Protein AF-A0A7S0FN12-F1 (afdb_monomer_lite)

Foldseek 3Di:
DDDDDDDDDDDDDDDDDDDDDDDDDDDDDDDDDDDDDDDDDDDDDPDDDDDDDDDDDDDDDDDDDDPDPDPPPPPPPVAPDQLACPDPVLVVLLVVLLVVVVVVVCCCVPVVVCVVPPCCVPQPPPDPDDDDPDPVVVVVVVVVVVVVVCLLPVLLCLLQVLPVVQVVCCVVPLAHNQQVCVVCVVVNSNSVSVNVVVLVSPQDPPPPPCHVVSVVSNVVSVCSNNVLVVVVVVVVVVVVVVVVVLVVVPPPPPFQKKKKWKKWFQSAAGPVLQ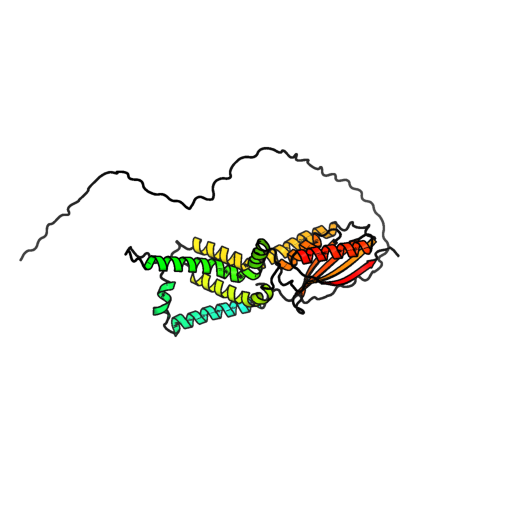VVLQCLQVVAPQWSHKGKGADDPPGGIMMMTMGGHNDPVVVVVSVVSSQVSSVSSNTNMDTDDMGMDRPPDD

Sequence (346 aa):
VGSTSGALPHSCGIRGLATTSAVGLLDNGCFLRCCRRRQSVGGVALLSSRANRGGSSTTSTTAGRSSSSAPSSADGVVSRSYHLIWSPSFGRNLLLSTTILFFMRYILTDWLGLGGALLPSLATMGGCHNGHNDPGAAAAVRFSSLSRSIRLVLLPLLSSSCCALQLLINAIAGVGCAGFNTILGPVRPIFLSVLMYATAMSFPGPKMNGLGKWCSNTAITFFLALMPELLHIWNNNSWRRLASQVTTATTANDAKVGATVELDIPSMGCAACINKIDSTITGSNGVLSGRSWLNDDPKGGRARFDIAANSIDDVNEIIKSVVEKVDGSGFPCRVETVDVVDKRPV

Structure (mmCIF, N/CA/C/O backbone):
data_AF-A0A7S0FN12-F1
#
_entry.id   AF-A0A7S0FN12-F1
#
loop_
_atom_site.group_PDB
_atom_site.id
_atom_site.type_symbol
_atom_site.label_atom_id
_atom_site.label_alt_id
_atom_site.label_comp_id
_atom_site.label_asym_id
_atom_site.label_entity_id
_atom_site.label_seq_id
_atom_site.pdbx_PDB_ins_code
_atom_site.Cartn_x
_atom_site.Cartn_y
_atom_site.Cartn_z
_atom_site.occupancy
_atom_site.B_iso_or_equiv
_atom_site.auth_seq_id
_atom_site.auth_comp_id
_atom_site.auth_asym_id
_atom_site.auth_atom_id
_atom_site.pdbx_PDB_model_num
ATOM 1 N N . VAL A 1 1 ? 51.407 17.894 -75.982 1.00 39.38 1 VAL A N 1
ATOM 2 C CA . VAL A 1 1 ? 52.153 19.003 -75.344 1.00 39.38 1 VAL A CA 1
ATOM 3 C C . VAL A 1 1 ? 51.167 20.129 -75.088 1.00 39.38 1 VAL A C 1
ATOM 5 O O . VAL A 1 1 ? 50.514 20.526 -76.038 1.00 39.38 1 VAL A O 1
ATOM 8 N N . GLY A 1 2 ? 51.045 20.594 -73.841 1.00 40.44 2 GLY A N 1
ATOM 9 C CA . GLY A 1 2 ? 50.404 21.876 -73.514 1.00 40.44 2 GLY A CA 1
ATOM 10 C C . GLY A 1 2 ? 48.943 21.819 -73.062 1.00 40.44 2 GLY A C 1
ATOM 11 O O . GLY A 1 2 ? 48.033 21.811 -73.876 1.00 40.44 2 GLY A O 1
ATOM 12 N N . SER A 1 3 ? 48.765 21.818 -71.743 1.00 45.81 3 SER A N 1
ATOM 13 C CA . SER A 1 3 ? 47.535 22.071 -70.985 1.00 45.81 3 SER A CA 1
ATOM 14 C C . SER A 1 3 ? 47.292 23.583 -70.843 1.00 45.81 3 SER A C 1
ATOM 16 O O . SER A 1 3 ? 48.294 24.284 -70.738 1.00 45.81 3 SER A O 1
ATOM 18 N N . THR A 1 4 ? 46.030 24.048 -70.773 1.00 45.44 4 THR A N 1
ATOM 19 C CA . THR A 1 4 ? 45.499 24.941 -69.703 1.00 45.44 4 THR A CA 1
ATOM 20 C C . THR A 1 4 ? 44.025 25.359 -69.900 1.00 45.44 4 THR A C 1
ATOM 22 O O . THR A 1 4 ? 43.656 26.048 -70.842 1.00 45.44 4 THR A O 1
ATOM 25 N N . SER A 1 5 ? 43.205 24.921 -68.940 1.00 46.28 5 SER A N 1
ATOM 26 C CA . SER A 1 5 ? 42.210 25.627 -68.107 1.00 46.28 5 SER A CA 1
ATOM 27 C C . SER A 1 5 ? 41.513 26.926 -68.556 1.00 46.28 5 SER A C 1
ATOM 29 O O . SER A 1 5 ? 42.158 27.940 -68.803 1.00 46.28 5 SER A O 1
ATOM 31 N N . GLY A 1 6 ? 40.183 26.954 -68.368 1.00 39.09 6 GLY A N 1
ATOM 32 C CA . GLY A 1 6 ? 39.429 28.180 -68.070 1.00 39.09 6 GLY A CA 1
ATOM 33 C C . GLY A 1 6 ? 37.903 28.032 -68.154 1.00 39.09 6 GLY A C 1
ATOM 34 O O . GLY A 1 6 ? 37.339 28.212 -69.225 1.00 39.09 6 GLY A O 1
ATOM 35 N N . ALA A 1 7 ? 37.219 27.763 -67.034 1.00 46.31 7 ALA A N 1
ATOM 36 C CA . ALA A 1 7 ? 35.766 27.950 -66.925 1.00 46.31 7 ALA A CA 1
ATOM 37 C C . ALA A 1 7 ? 35.382 28.452 -65.520 1.00 46.31 7 ALA A C 1
ATOM 39 O O . ALA A 1 7 ? 35.652 27.799 -64.512 1.00 46.31 7 ALA A O 1
ATOM 40 N N . LEU A 1 8 ? 34.788 29.647 -65.491 1.00 44.06 8 LEU A N 1
ATOM 41 C CA . LEU A 1 8 ? 34.241 30.364 -64.334 1.00 44.06 8 LEU A CA 1
ATOM 42 C C . LEU A 1 8 ? 32.770 29.963 -64.070 1.00 44.06 8 LEU A C 1
ATOM 44 O O . LEU A 1 8 ? 32.110 29.449 -64.975 1.00 44.06 8 LEU A O 1
ATOM 48 N N . PRO A 1 9 ? 32.231 30.210 -62.859 1.00 56.12 9 PRO A N 1
ATOM 49 C CA . PRO A 1 9 ? 30.914 29.727 -62.454 1.00 56.12 9 PRO A CA 1
ATOM 50 C C . PRO A 1 9 ? 29.774 30.697 -62.808 1.00 56.12 9 PRO A C 1
ATOM 52 O O . PRO A 1 9 ? 29.854 31.901 -62.566 1.00 56.12 9 PRO A O 1
ATOM 55 N N . HIS A 1 10 ? 28.662 30.143 -63.296 1.00 47.81 10 HIS A N 1
ATOM 56 C CA . HIS A 1 10 ? 27.390 30.851 -63.428 1.00 47.81 10 HIS A CA 1
ATOM 57 C C . HIS A 1 10 ? 26.675 30.942 -62.076 1.00 47.81 10 HIS A C 1
ATOM 59 O O . HIS A 1 10 ? 26.280 29.941 -61.480 1.00 47.81 10 HIS A O 1
ATOM 65 N N . SER A 1 11 ? 26.471 32.174 -61.620 1.00 39.00 11 SER A N 1
ATOM 66 C CA . SER A 1 11 ? 25.507 32.525 -60.582 1.00 39.00 11 SER A CA 1
ATOM 67 C C . SER A 1 11 ? 24.097 32.509 -61.179 1.00 39.00 11 SER A C 1
ATOM 69 O O . SER A 1 11 ? 23.846 33.187 -62.173 1.00 39.00 11 SER A O 1
ATOM 71 N N . CYS A 1 12 ? 23.165 31.774 -60.571 1.00 37.75 12 CYS A N 1
ATOM 72 C CA . CYS A 1 12 ? 21.740 31.892 -60.867 1.00 37.75 12 CYS A CA 1
ATOM 73 C C . CYS A 1 12 ? 21.015 32.298 -59.584 1.00 37.75 12 CYS A C 1
ATOM 75 O O . CYS A 1 12 ? 20.896 31.516 -58.643 1.00 37.75 12 CYS A O 1
ATOM 77 N N . GLY A 1 13 ? 20.583 33.555 -59.538 1.00 41.22 13 GLY A N 1
ATOM 78 C CA . GLY A 1 13 ? 19.578 34.024 -58.599 1.00 41.22 13 GLY A CA 1
ATOM 79 C C . GLY A 1 13 ? 18.237 34.108 -59.315 1.00 41.22 13 GLY A C 1
ATOM 80 O O . GLY A 1 13 ? 18.173 34.654 -60.413 1.00 41.22 13 GLY A O 1
ATOM 81 N N . ILE A 1 14 ? 17.168 33.631 -58.678 1.00 40.84 14 ILE A N 1
ATOM 82 C CA . ILE A 1 14 ? 15.796 34.021 -59.013 1.00 40.84 14 ILE A CA 1
ATOM 83 C C . ILE A 1 14 ? 15.059 34.370 -57.717 1.00 40.84 14 ILE A C 1
ATOM 85 O O . ILE A 1 14 ? 14.978 33.589 -56.772 1.00 40.84 14 ILE A O 1
ATOM 89 N N . ARG A 1 15 ? 14.564 35.610 -57.711 1.00 39.78 15 ARG A N 1
ATOM 90 C CA . ARG A 1 15 ? 13.576 36.193 -56.800 1.00 39.78 15 ARG A CA 1
ATOM 91 C C . ARG A 1 15 ? 12.191 35.599 -57.079 1.00 39.78 15 ARG A C 1
ATOM 93 O O . ARG A 1 15 ? 11.893 35.323 -58.233 1.00 39.78 15 ARG A O 1
ATOM 100 N N . GLY A 1 16 ? 11.290 35.655 -56.096 1.00 33.75 16 GLY A N 1
ATOM 101 C CA . GLY A 1 16 ? 9.914 36.063 -56.410 1.00 33.75 16 GLY A CA 1
ATOM 102 C C . GLY A 1 16 ? 8.777 35.383 -55.657 1.00 33.75 16 GLY A C 1
ATOM 103 O O . GLY A 1 16 ? 8.342 34.312 -56.041 1.00 33.75 16 GLY A O 1
ATOM 104 N N . LEU A 1 17 ? 8.262 36.132 -54.680 1.00 34.19 17 LEU A N 1
ATOM 105 C CA . LEU A 1 17 ? 6.851 36.404 -54.379 1.00 34.19 17 LEU A CA 1
ATOM 106 C C . LEU A 1 17 ? 5.845 35.285 -54.046 1.00 34.19 17 LEU A C 1
ATOM 108 O O . LEU A 1 17 ? 5.642 34.300 -54.742 1.00 34.19 17 LEU A O 1
ATOM 112 N N . ALA A 1 18 ? 5.114 35.604 -52.980 1.00 40.75 18 ALA A N 1
ATOM 113 C CA . ALA A 1 18 ? 3.939 34.951 -52.441 1.00 40.75 18 ALA A CA 1
ATOM 114 C C . ALA A 1 18 ? 2.758 34.851 -53.419 1.00 40.75 18 ALA A C 1
ATOM 116 O O . ALA A 1 18 ? 2.501 35.768 -54.193 1.00 40.75 18 ALA A O 1
ATOM 117 N N . THR A 1 19 ? 1.945 33.810 -53.243 1.00 33.94 19 THR A N 1
ATOM 118 C CA . THR A 1 19 ? 0.479 33.914 -53.270 1.00 33.94 19 THR A CA 1
ATOM 119 C C . THR A 1 19 ? -0.145 32.808 -52.420 1.00 33.94 19 THR A C 1
ATOM 121 O O . THR A 1 19 ? 0.342 31.688 -52.313 1.00 33.94 19 THR A O 1
ATOM 124 N N . THR A 1 20 ? -1.210 33.214 -51.749 1.00 38.62 20 THR A N 1
ATOM 125 C CA . THR A 1 20 ? -2.091 32.520 -50.814 1.00 38.62 20 THR A CA 1
ATOM 126 C C . THR A 1 20 ? -2.819 31.315 -51.406 1.00 38.62 20 THR A C 1
ATOM 128 O O . THR A 1 20 ? -3.371 31.418 -52.498 1.00 38.62 20 THR A O 1
ATOM 131 N N . SER A 1 21 ? -2.985 30.251 -50.616 1.00 32.00 21 SER A N 1
ATOM 132 C CA . SER A 1 21 ? -4.262 29.529 -50.500 1.00 32.00 21 SER A CA 1
ATOM 133 C C . SER A 1 21 ? -4.306 28.709 -49.214 1.00 32.00 21 SER A C 1
ATOM 135 O O . SER A 1 21 ? -3.390 27.962 -48.883 1.00 32.00 21 SER A O 1
ATOM 137 N N . ALA A 1 22 ? -5.383 28.930 -48.472 1.00 36.72 22 ALA A N 1
ATOM 138 C CA . ALA A 1 22 ? -5.734 28.302 -47.217 1.00 36.72 22 ALA A CA 1
ATOM 139 C C . ALA A 1 22 ? -6.431 26.961 -47.458 1.00 36.72 22 ALA A C 1
ATOM 141 O O . ALA A 1 22 ? -7.359 26.942 -48.254 1.00 36.72 22 ALA A O 1
ATOM 142 N N . VAL A 1 23 ? -6.068 25.908 -46.713 1.00 34.56 23 VAL A N 1
ATOM 143 C CA . VAL A 1 23 ? -6.971 24.814 -46.300 1.00 34.56 23 VAL A CA 1
ATOM 144 C C . VAL A 1 23 ? -6.415 24.161 -45.020 1.00 34.56 23 VAL A C 1
ATOM 146 O O . VAL A 1 23 ? -5.312 23.626 -45.027 1.00 34.56 23 VAL A O 1
ATOM 149 N N . GLY A 1 24 ? -7.213 24.157 -43.945 1.00 29.20 24 GLY A N 1
ATOM 150 C CA . GLY A 1 24 ? -7.318 22.998 -43.045 1.00 29.20 24 GLY A CA 1
ATOM 151 C C . GLY A 1 24 ? -6.395 22.902 -41.827 1.00 29.20 24 GLY A C 1
ATOM 152 O O . GLY A 1 24 ? -5.634 21.948 -41.707 1.00 29.20 24 GLY A O 1
ATOM 153 N N . LEU A 1 25 ? -6.552 23.820 -40.872 1.00 30.27 25 LEU A N 1
ATOM 154 C CA . LEU A 1 25 ? -6.258 23.588 -39.453 1.00 30.27 25 LEU A CA 1
ATOM 155 C C . LEU A 1 25 ? -7.406 22.765 -38.832 1.00 30.27 25 LEU A C 1
ATOM 157 O O . LEU A 1 25 ? -8.535 23.243 -38.797 1.00 30.27 25 LEU A O 1
ATOM 161 N N . LEU A 1 26 ? -7.108 21.566 -38.322 1.00 35.34 26 LEU A N 1
ATOM 162 C CA . LEU A 1 26 ? -7.814 20.930 -37.199 1.00 35.34 26 LEU A CA 1
ATOM 163 C C . LEU A 1 26 ? -6.725 20.323 -36.292 1.00 35.34 26 LEU A C 1
ATOM 165 O O . LEU A 1 26 ? -6.035 19.390 -36.691 1.00 35.34 26 LEU A O 1
ATOM 169 N N . ASP A 1 27 ? -6.265 21.045 -35.276 1.00 33.25 27 ASP A N 1
ATOM 170 C CA . ASP A 1 27 ? -6.816 21.162 -33.915 1.00 33.25 27 ASP A CA 1
ATOM 171 C C . ASP A 1 27 ? -6.597 19.904 -33.057 1.00 33.25 27 ASP A C 1
ATOM 173 O O . ASP A 1 27 ? -7.175 18.851 -33.310 1.00 33.25 27 ASP A O 1
ATOM 177 N N . ASN A 1 28 ? -5.710 20.034 -32.062 1.00 37.88 28 ASN A N 1
ATOM 178 C CA . ASN A 1 28 ? -5.778 19.407 -30.736 1.00 37.88 28 ASN A CA 1
ATOM 179 C C . ASN A 1 28 ? -4.518 19.783 -29.944 1.00 37.88 28 ASN A C 1
ATOM 181 O O . ASN A 1 28 ? -3.504 19.083 -29.970 1.00 37.88 28 ASN A O 1
ATOM 185 N N . GLY A 1 29 ? -4.568 20.914 -29.237 1.00 31.86 29 GLY A N 1
ATOM 186 C CA . GLY A 1 29 ? -3.454 21.312 -28.378 1.00 31.86 29 GLY A CA 1
ATOM 187 C C . GLY A 1 29 ? -3.583 22.666 -27.695 1.00 31.86 29 GLY A C 1
ATOM 188 O O . GLY A 1 29 ? -2.601 23.397 -27.647 1.00 31.86 29 GLY A O 1
ATOM 189 N N . CYS A 1 30 ? -4.755 23.022 -27.163 1.00 32.00 30 CYS A N 1
ATOM 190 C CA . CYS A 1 30 ? -4.870 24.188 -26.285 1.00 32.00 30 CYS A CA 1
ATOM 191 C C . CYS A 1 30 ? -5.922 23.969 -25.188 1.00 32.00 30 CYS A C 1
ATOM 193 O O . CYS A 1 30 ? -6.970 24.601 -25.157 1.00 32.00 30 CYS A O 1
ATOM 195 N N . PHE A 1 31 ? -5.626 23.064 -24.256 1.00 35.00 31 PHE A N 1
ATOM 196 C CA . PHE A 1 31 ? -6.328 22.985 -22.975 1.00 35.00 31 PHE A CA 1
ATOM 197 C C . PHE A 1 31 ? -5.302 23.219 -21.869 1.00 35.00 31 PHE A C 1
ATOM 199 O O . PHE A 1 31 ? -4.686 22.276 -21.394 1.00 35.00 31 PHE A O 1
ATOM 206 N N . LEU A 1 32 ? -5.037 24.497 -21.565 1.00 37.59 32 LEU A N 1
ATOM 207 C CA . LEU A 1 32 ? -4.529 25.020 -20.282 1.00 37.59 32 LEU A CA 1
ATOM 208 C C . LEU A 1 32 ? -4.172 26.508 -20.436 1.00 37.59 32 LEU A C 1
ATOM 210 O O . LEU A 1 32 ? -3.005 26.892 -20.392 1.00 37.59 32 LEU A O 1
ATOM 214 N N . ARG A 1 33 ? -5.182 27.368 -20.628 1.00 38.34 33 ARG A N 1
ATOM 215 C CA . ARG A 1 33 ? -5.102 28.808 -20.305 1.00 38.34 33 ARG A CA 1
ATOM 216 C C . ARG A 1 33 ? -6.468 29.490 -20.419 1.00 38.34 33 ARG A C 1
ATOM 218 O O . ARG A 1 33 ? -6.690 30.312 -21.293 1.00 38.34 33 ARG A O 1
ATOM 225 N N . CYS A 1 34 ? -7.380 29.185 -19.499 1.00 32.53 34 CYS A N 1
ATOM 226 C CA . CYS A 1 34 ? -8.458 30.118 -19.168 1.00 32.53 34 CYS A CA 1
ATOM 227 C C . CYS A 1 34 ? -9.043 29.802 -17.787 1.00 32.53 34 CYS A C 1
ATOM 229 O O . CYS A 1 34 ? -9.990 29.041 -17.669 1.00 32.53 34 CYS A O 1
ATOM 231 N N . CYS A 1 35 ? -8.437 30.357 -16.736 1.00 33.78 35 CYS A N 1
ATOM 232 C CA . CYS A 1 35 ? -9.112 30.623 -15.462 1.00 33.78 35 CYS A CA 1
ATOM 233 C C . CYS A 1 35 ? -8.282 31.656 -14.687 1.00 33.78 35 CYS A C 1
ATOM 235 O O . CYS A 1 35 ? -7.517 31.340 -13.779 1.00 33.78 35 CYS A O 1
ATOM 237 N N . ARG A 1 36 ? -8.378 32.923 -15.106 1.00 34.69 36 ARG A N 1
ATOM 238 C CA . ARG A 1 36 ? -7.865 34.079 -14.361 1.00 34.69 36 ARG A CA 1
ATOM 239 C C . ARG A 1 36 ? -8.946 35.163 -14.364 1.00 34.69 36 ARG A C 1
ATOM 241 O O . ARG A 1 36 ? -9.285 35.647 -15.436 1.00 34.69 36 ARG A O 1
ATOM 248 N N . ARG A 1 37 ? -9.385 35.564 -13.154 1.00 32.09 37 ARG A N 1
ATOM 249 C CA . ARG A 1 37 ? -10.438 36.556 -12.793 1.00 32.09 37 ARG A CA 1
ATOM 250 C C . ARG A 1 37 ? -11.870 36.059 -13.058 1.00 32.09 37 ARG A C 1
ATOM 252 O O . ARG A 1 37 ? -12.143 35.583 -14.140 1.00 32.09 37 ARG A O 1
ATOM 259 N N . ARG A 1 38 ? -12.841 36.129 -12.139 1.00 33.66 38 ARG A N 1
ATOM 260 C CA . ARG A 1 38 ? -13.172 37.112 -11.085 1.00 33.66 38 ARG A CA 1
ATOM 261 C C . ARG A 1 38 ? -14.078 36.434 -10.034 1.00 33.66 38 ARG A C 1
ATOM 263 O O . ARG A 1 38 ? -15.038 35.798 -10.442 1.00 33.66 38 ARG A O 1
ATOM 270 N N . GLN A 1 39 ? -13.863 36.689 -8.742 1.00 31.80 39 GLN A N 1
ATOM 271 C CA . GLN A 1 39 ? -14.940 36.889 -7.756 1.00 31.80 39 GLN A CA 1
ATOM 272 C C . GLN A 1 39 ? -14.408 37.737 -6.580 1.00 31.80 39 GLN A C 1
ATOM 274 O O . GLN A 1 39 ? -13.535 37.320 -5.828 1.00 31.80 39 GLN A O 1
ATOM 279 N N . SER A 1 40 ? -14.900 38.979 -6.520 1.00 34.75 40 SER A N 1
ATOM 280 C CA . SER A 1 40 ? -15.238 39.706 -5.281 1.00 34.75 40 SER A CA 1
ATOM 281 C C . SER A 1 40 ? -16.376 38.903 -4.620 1.00 34.75 40 SER A C 1
ATOM 283 O O . SER A 1 40 ? -17.158 38.322 -5.366 1.00 34.75 40 SER A O 1
ATOM 285 N N . VAL A 1 41 ? -16.532 38.713 -3.310 1.00 35.66 41 VAL A N 1
ATOM 286 C CA . VAL A 1 41 ? -16.666 39.654 -2.186 1.00 35.66 41 VAL A CA 1
ATOM 287 C C . VAL A 1 41 ? -16.511 38.814 -0.901 1.00 35.66 41 VAL A C 1
ATOM 289 O O . VAL A 1 41 ? -16.921 37.656 -0.902 1.00 35.66 41 VAL A O 1
ATOM 292 N N . GLY A 1 42 ? -16.005 39.373 0.202 1.00 31.58 42 GLY A N 1
ATOM 293 C CA . GLY A 1 42 ? -16.138 38.738 1.522 1.00 31.58 42 GLY A CA 1
ATOM 294 C C . GLY A 1 42 ? -14.983 39.036 2.464 1.00 31.58 42 GLY A C 1
ATOM 295 O O . GLY A 1 42 ? -14.094 38.210 2.643 1.00 31.58 42 GLY A O 1
ATOM 296 N N . GLY A 1 43 ? -14.987 40.234 3.050 1.00 38.09 43 GLY A N 1
ATOM 297 C CA . GLY A 1 43 ? -14.092 40.568 4.150 1.00 38.09 43 GLY A CA 1
ATOM 298 C C . GLY A 1 43 ? -14.395 39.706 5.373 1.00 38.09 43 GLY A C 1
ATOM 299 O O . GLY A 1 43 ? -15.544 39.605 5.794 1.00 38.09 43 GLY A O 1
ATOM 300 N N . VAL A 1 44 ? -13.353 39.121 5.958 1.00 35.66 44 VAL A N 1
ATOM 301 C CA . VAL A 1 44 ? -13.394 38.571 7.312 1.00 35.66 44 VAL A CA 1
ATOM 302 C C . VAL A 1 44 ? -12.322 39.288 8.113 1.00 35.66 44 VAL A C 1
ATOM 304 O O . VAL A 1 44 ? -11.140 39.282 7.771 1.00 35.66 44 VAL A O 1
ATOM 307 N N . ALA A 1 45 ? -12.797 39.984 9.138 1.00 35.34 45 ALA A N 1
ATOM 308 C CA . ALA A 1 45 ? -12.019 40.784 10.053 1.00 35.34 45 ALA A CA 1
ATOM 309 C C . ALA A 1 45 ? -10.967 39.937 10.782 1.00 35.34 45 ALA A C 1
ATOM 311 O O . ALA A 1 45 ? -11.273 38.913 11.392 1.00 35.34 45 ALA A O 1
ATOM 312 N N . LEU A 1 46 ? -9.727 40.424 10.762 1.00 31.88 46 LEU A N 1
ATOM 313 C CA . LEU A 1 46 ? -8.675 40.040 11.693 1.00 31.88 46 LEU A CA 1
ATOM 314 C C . LEU A 1 46 ? -9.038 40.579 13.082 1.00 31.88 46 LEU A C 1
ATOM 316 O O . LEU A 1 46 ? -8.720 41.717 13.424 1.00 31.88 46 LEU A O 1
ATOM 320 N N . LEU A 1 47 ? -9.707 39.759 13.889 1.00 34.31 47 LEU A N 1
ATOM 321 C CA . LEU A 1 47 ? -9.786 39.976 15.329 1.00 34.31 47 LEU A CA 1
ATOM 322 C C . LEU A 1 47 ? -8.515 39.424 15.974 1.00 34.31 47 LEU A C 1
ATOM 324 O O . LEU A 1 47 ? -8.349 38.229 16.206 1.00 34.31 47 LEU A O 1
ATOM 328 N N . SER A 1 48 ? -7.606 40.364 16.222 1.00 36.22 48 SER A N 1
ATOM 329 C CA . SER A 1 48 ? -6.479 40.265 17.140 1.00 36.22 48 SER A CA 1
ATOM 330 C C . SER A 1 48 ? -6.979 39.796 18.509 1.00 36.22 48 SER A C 1
ATOM 332 O O . SER A 1 48 ? -7.626 40.559 19.229 1.00 36.22 48 SER A O 1
ATOM 334 N N . SER A 1 49 ? -6.720 38.532 18.859 1.00 35.66 49 SER A N 1
ATOM 335 C CA . SER A 1 49 ? -7.000 38.036 20.204 1.00 35.66 49 SER A CA 1
ATOM 336 C C . SER A 1 49 ? -5.781 38.255 21.089 1.00 35.66 49 SER A C 1
ATOM 338 O O . SER A 1 49 ? -4.690 37.722 20.891 1.00 35.66 49 SER A O 1
ATOM 340 N N . ARG A 1 50 ? -6.020 39.157 22.028 1.00 34.78 50 ARG A N 1
ATOM 341 C CA . ARG A 1 50 ? -5.136 39.765 23.006 1.00 34.78 50 ARG A CA 1
ATOM 342 C C . ARG A 1 50 ? -4.586 38.701 23.956 1.00 34.78 50 ARG A C 1
ATOM 344 O O . ARG A 1 50 ? -5.342 38.009 24.631 1.00 34.78 50 ARG A O 1
ATOM 351 N N . ALA A 1 51 ? -3.262 38.618 24.038 1.00 39.12 51 ALA A N 1
ATOM 352 C CA . ALA A 1 51 ? -2.564 37.886 25.082 1.00 39.12 51 ALA A CA 1
ATOM 353 C C . ALA A 1 51 ? -2.937 38.472 26.453 1.00 39.12 51 ALA A C 1
ATOM 355 O O . ALA A 1 51 ? -2.599 39.620 26.745 1.00 39.12 51 ALA A O 1
ATOM 356 N N . ASN A 1 52 ? -3.623 37.688 27.285 1.00 35.91 52 ASN A N 1
ATOM 357 C CA . ASN A 1 52 ? -3.840 38.018 28.687 1.00 35.91 52 ASN A CA 1
ATOM 358 C C . ASN A 1 52 ? -2.990 37.073 29.545 1.00 35.91 52 ASN A C 1
ATOM 360 O O . ASN A 1 52 ? -3.346 35.921 29.783 1.00 35.91 52 ASN A O 1
ATOM 364 N N . ARG A 1 53 ? -1.815 37.567 29.953 1.00 38.34 53 ARG A N 1
ATOM 365 C CA . ARG A 1 53 ? -1.005 36.989 31.028 1.00 38.34 53 ARG A CA 1
ATOM 366 C C . ARG A 1 53 ? -1.676 37.357 32.349 1.00 38.34 53 ARG A C 1
ATOM 368 O O . ARG A 1 53 ? -1.541 38.487 32.804 1.00 38.34 53 ARG A O 1
ATOM 375 N N . GLY A 1 54 ? -2.373 36.404 32.954 1.00 32.81 54 GLY A N 1
ATOM 376 C CA . GLY A 1 54 ? -2.795 36.461 34.349 1.00 32.81 54 GLY A CA 1
ATOM 377 C C . GLY A 1 54 ? -2.088 35.352 35.109 1.00 32.81 54 GLY A C 1
ATOM 378 O O . GLY A 1 54 ? -2.375 34.180 34.890 1.00 32.81 54 GLY A O 1
ATOM 379 N N . GLY A 1 55 ? -1.118 35.720 35.942 1.00 38.50 55 GLY A N 1
ATOM 380 C CA . GLY A 1 55 ? -0.511 34.803 36.892 1.00 38.50 55 GLY A CA 1
ATOM 381 C C . GLY A 1 55 ? -1.451 34.555 38.068 1.00 38.50 55 GLY A C 1
ATOM 382 O O . GLY A 1 55 ? -2.033 35.492 38.606 1.00 38.50 55 GLY A O 1
ATOM 383 N N . SER A 1 56 ? -1.539 33.304 38.504 1.00 37.31 56 SER A N 1
ATOM 384 C CA . SER A 1 56 ? -1.839 32.981 39.896 1.00 37.31 56 SER A CA 1
ATOM 385 C C . SER A 1 56 ? -1.065 31.726 40.274 1.00 37.31 56 SER A C 1
ATOM 387 O O . SER A 1 56 ? -1.414 30.602 39.920 1.00 37.31 56 SER A O 1
ATOM 389 N N . SER A 1 57 ? 0.046 31.953 40.957 1.00 41.78 57 SER A N 1
ATOM 390 C CA . SER A 1 57 ? 0.744 30.973 41.768 1.00 41.78 57 SER A CA 1
ATOM 391 C C . SER A 1 57 ? -0.136 30.603 42.960 1.00 41.78 57 SER A C 1
ATOM 393 O O . SER A 1 57 ? -0.344 31.435 43.844 1.00 41.78 57 SER A O 1
ATOM 395 N N . THR A 1 58 ? -0.617 29.362 42.993 1.00 35.59 58 THR A N 1
ATOM 396 C CA . THR A 1 58 ? -1.247 28.774 44.179 1.00 35.59 58 THR A CA 1
ATOM 397 C C . THR A 1 58 ? -0.537 27.474 44.523 1.00 35.59 58 THR A C 1
ATOM 399 O O . THR A 1 58 ? -0.623 26.465 43.827 1.00 35.59 58 THR A O 1
ATOM 402 N N . THR A 1 59 ? 0.215 27.560 45.608 1.00 43.25 59 THR A N 1
ATOM 403 C CA . THR A 1 59 ? 0.915 26.501 46.321 1.00 43.25 59 THR A CA 1
ATOM 404 C C . THR A 1 59 ? -0.102 25.607 47.029 1.00 43.25 59 THR A C 1
ATOM 406 O O . THR A 1 59 ? -0.879 26.107 47.834 1.00 43.25 59 THR A O 1
ATOM 409 N N . SER A 1 60 ? -0.104 24.305 46.749 1.00 35.31 60 SER A N 1
ATOM 410 C CA . SER A 1 60 ? -0.683 23.238 47.590 1.00 35.31 60 SER A CA 1
ATOM 411 C C . SER A 1 60 ? -0.445 21.897 46.889 1.00 35.31 60 SER A C 1
ATOM 413 O O . SER A 1 60 ? -0.395 21.860 45.667 1.00 35.31 60 SER A O 1
ATOM 415 N N . THR A 1 61 ? -0.313 20.733 47.504 1.00 35.59 61 THR A N 1
ATOM 416 C CA . THR A 1 61 ? 0.099 20.290 48.834 1.00 35.59 61 THR A CA 1
ATOM 417 C C . THR A 1 61 ? 0.462 18.822 48.604 1.00 35.59 61 THR A C 1
ATOM 419 O O . THR A 1 61 ? -0.218 18.097 47.881 1.00 35.59 61 THR A O 1
ATOM 422 N N . THR A 1 62 ? 1.571 18.405 49.188 1.00 39.94 62 THR A N 1
ATOM 423 C CA . THR A 1 62 ? 2.104 17.045 49.231 1.00 39.94 62 THR A CA 1
ATOM 424 C C . THR A 1 62 ? 1.125 16.067 49.894 1.00 39.94 62 THR A C 1
ATOM 426 O O . THR A 1 62 ? 0.742 16.325 51.028 1.00 39.94 62 THR A O 1
ATOM 429 N N . ALA A 1 63 ? 0.783 14.940 49.250 1.00 36.94 63 ALA A N 1
ATOM 430 C CA . ALA A 1 63 ? 0.610 13.611 49.875 1.00 36.94 63 ALA A CA 1
ATOM 431 C C . ALA A 1 63 ? 0.019 12.577 48.894 1.00 36.94 63 ALA A C 1
ATOM 433 O O . ALA A 1 63 ? -0.883 12.889 48.126 1.00 36.94 63 ALA A O 1
ATOM 434 N N . GLY A 1 64 ? 0.479 11.322 48.998 1.00 32.31 64 GLY A N 1
ATOM 435 C CA . GLY A 1 64 ? -0.272 10.150 48.528 1.00 32.31 64 GLY A CA 1
ATOM 436 C C . GLY A 1 64 ? 0.221 9.499 47.236 1.00 32.31 64 GLY A C 1
ATOM 437 O O . GLY A 1 64 ? -0.517 9.407 46.263 1.00 32.31 64 GLY A O 1
ATOM 438 N N . ARG A 1 65 ? 1.464 9.007 47.219 1.00 33.84 65 ARG A N 1
ATOM 439 C CA . ARG A 1 65 ? 1.980 8.151 46.141 1.00 33.84 65 ARG A CA 1
ATOM 440 C C . ARG A 1 65 ? 1.525 6.706 46.381 1.00 33.84 65 ARG A C 1
ATOM 442 O O . ARG A 1 65 ? 2.273 5.906 46.932 1.00 33.84 65 ARG A O 1
ATOM 449 N N . SER A 1 66 ? 0.296 6.387 45.990 1.00 34.88 66 SER A N 1
ATOM 450 C CA . SER A 1 66 ? -0.187 5.012 45.840 1.00 34.88 66 SER A CA 1
ATOM 451 C C . SER A 1 66 ? 0.353 4.463 44.522 1.00 34.88 66 SER A C 1
ATOM 453 O O . SER A 1 66 ? -0.002 4.917 43.437 1.00 34.88 66 SER A O 1
ATOM 455 N N . SER A 1 67 ? 1.267 3.506 44.623 1.00 37.88 67 SER A N 1
ATOM 456 C CA . SER A 1 67 ? 1.803 2.731 43.511 1.00 37.88 67 SER A CA 1
ATOM 457 C C . SER A 1 67 ? 0.725 1.798 42.956 1.00 37.88 67 SER A C 1
ATOM 459 O O . SER A 1 67 ? 0.651 0.630 43.332 1.00 37.88 67 SER A O 1
ATOM 461 N N . SER A 1 68 ? -0.122 2.317 42.069 1.00 35.31 68 SER A N 1
ATOM 462 C CA . SER A 1 68 ? -0.889 1.501 41.136 1.00 35.31 68 SER A CA 1
ATOM 463 C C . SER A 1 68 ? 0.077 0.981 40.075 1.00 35.31 68 SER A C 1
ATOM 465 O O . SER A 1 68 ? 0.660 1.729 39.291 1.00 35.31 68 SER A O 1
ATOM 467 N N . SER A 1 69 ? 0.310 -0.327 40.109 1.00 33.88 69 SER A N 1
ATOM 468 C CA . SER A 1 69 ? 1.031 -1.069 39.085 1.00 33.88 69 SER A CA 1
ATOM 469 C C . SER A 1 69 ? 0.333 -0.859 37.745 1.00 33.88 69 SER A C 1
ATOM 471 O O . SER A 1 69 ? -0.702 -1.469 37.474 1.00 33.88 69 SER A O 1
ATOM 473 N N . ALA A 1 70 ? 0.886 0.033 36.925 1.00 31.11 70 ALA A N 1
ATOM 474 C CA . ALA A 1 70 ? 0.535 0.127 35.522 1.00 31.11 70 ALA A CA 1
ATOM 475 C C . ALA A 1 70 ? 0.711 -1.272 34.907 1.00 31.11 70 ALA A C 1
ATOM 477 O O . ALA A 1 70 ? 1.797 -1.844 35.052 1.00 31.11 70 ALA A O 1
ATOM 478 N N . PRO A 1 71 ? -0.316 -1.849 34.260 1.00 38.31 71 PRO A N 1
ATOM 479 C CA . PRO A 1 71 ? -0.123 -3.061 33.494 1.00 38.31 71 PRO A CA 1
ATOM 480 C C . PRO A 1 71 ? 0.871 -2.712 32.392 1.00 38.31 71 PRO A C 1
ATOM 482 O O . PRO A 1 71 ? 0.598 -1.911 31.498 1.00 38.31 71 PRO A O 1
ATOM 485 N N . SER A 1 72 ? 2.073 -3.261 32.522 1.00 35.59 72 SER A N 1
ATOM 486 C CA . SER A 1 72 ? 3.083 -3.280 31.485 1.00 35.59 72 SER A CA 1
ATOM 487 C C . SER A 1 72 ? 2.484 -4.007 30.288 1.00 35.59 72 SER A C 1
ATOM 489 O O . SER A 1 72 ? 2.561 -5.229 30.193 1.00 35.59 72 SER A O 1
ATOM 491 N N . SER A 1 73 ? 1.864 -3.249 29.386 1.00 37.19 73 SER A N 1
ATOM 492 C CA . SER A 1 73 ? 1.560 -3.646 28.018 1.00 37.19 73 SER A CA 1
ATOM 493 C C . SER A 1 73 ? 2.889 -3.823 27.284 1.00 37.19 73 SER A C 1
ATOM 495 O O . SER A 1 73 ? 3.336 -2.969 26.521 1.00 37.19 73 SER A O 1
ATOM 497 N N . ALA A 1 74 ? 3.557 -4.916 27.630 1.00 38.72 74 ALA A N 1
ATOM 498 C CA . ALA A 1 74 ? 4.715 -5.481 26.977 1.00 38.72 74 ALA A CA 1
ATOM 499 C C . ALA A 1 74 ? 4.229 -6.580 26.028 1.00 38.72 74 ALA A C 1
ATOM 501 O O . ALA A 1 74 ? 4.718 -7.703 26.071 1.00 38.72 74 ALA A O 1
ATOM 502 N N . ASP A 1 75 ? 3.277 -6.251 25.156 1.00 36.75 75 ASP A N 1
ATOM 503 C CA . ASP A 1 75 ? 3.131 -7.018 23.930 1.00 36.75 75 ASP A CA 1
ATOM 504 C C . ASP A 1 75 ? 4.239 -6.542 23.003 1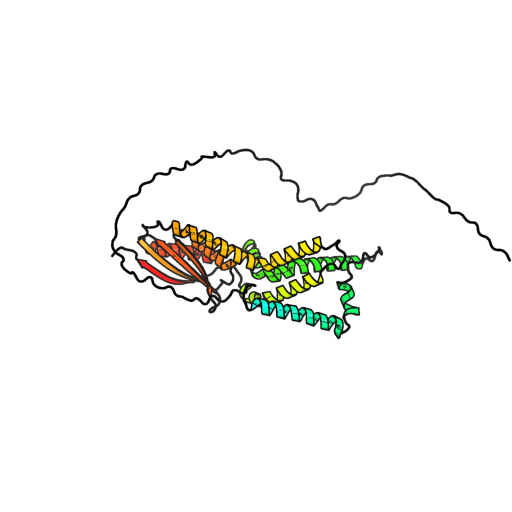.00 36.75 75 ASP A C 1
ATOM 506 O O . ASP A 1 75 ? 4.127 -5.549 22.279 1.00 36.75 75 ASP A O 1
ATOM 510 N N . GLY A 1 76 ? 5.362 -7.254 23.078 1.00 38.34 76 GLY A N 1
ATOM 511 C CA . GLY A 1 76 ? 6.351 -7.300 22.017 1.00 38.34 76 GLY A CA 1
ATOM 512 C C . GLY A 1 76 ? 5.711 -7.928 20.786 1.00 38.34 76 GLY A C 1
ATOM 513 O O . GLY A 1 76 ? 6.051 -9.045 20.413 1.00 38.34 76 GLY A O 1
ATOM 514 N N . VAL A 1 77 ? 4.765 -7.218 20.167 1.00 44.28 77 VAL A N 1
ATOM 515 C CA . VAL A 1 77 ? 4.287 -7.524 18.827 1.00 44.28 77 VAL A CA 1
ATOM 516 C C . VAL A 1 77 ? 5.520 -7.398 17.956 1.00 44.28 77 VAL A C 1
ATOM 518 O O . VAL A 1 77 ? 6.005 -6.296 17.683 1.00 44.28 77 VAL A O 1
ATOM 521 N N . VAL A 1 78 ? 6.082 -8.549 17.594 1.00 41.56 78 VAL A N 1
ATOM 522 C CA . VAL A 1 78 ? 7.125 -8.683 16.585 1.00 41.56 78 VAL A CA 1
ATOM 523 C C . VAL A 1 78 ? 6.486 -8.206 15.291 1.00 41.56 78 VAL A C 1
ATOM 525 O O . VAL A 1 78 ? 5.933 -8.979 14.522 1.00 41.56 78 VAL A O 1
ATOM 528 N N . SER A 1 79 ? 6.478 -6.889 15.105 1.00 48.12 79 SER A N 1
ATOM 529 C CA . SER A 1 79 ? 5.952 -6.237 13.924 1.00 48.12 79 SER A CA 1
ATOM 530 C C . SER A 1 79 ? 6.868 -6.675 12.797 1.00 48.12 79 SER A C 1
ATOM 532 O O . SER A 1 79 ? 7.998 -6.184 12.680 1.00 48.12 79 SER A O 1
ATOM 534 N N . ARG A 1 80 ? 6.454 -7.689 12.026 1.00 52.81 80 ARG A N 1
ATOM 535 C CA . ARG A 1 80 ? 7.224 -8.063 10.852 1.00 52.81 80 ARG A CA 1
ATOM 536 C C . ARG A 1 80 ? 7.375 -6.825 10.001 1.00 52.81 80 ARG A C 1
ATOM 538 O O . ARG A 1 80 ? 6.450 -6.043 9.781 1.00 52.81 80 ARG A O 1
ATOM 545 N N . SER A 1 81 ? 8.613 -6.651 9.572 1.00 53.09 81 SER A N 1
ATOM 546 C CA . SER A 1 81 ? 9.009 -5.574 8.699 1.00 53.09 81 SER A CA 1
ATOM 547 C C . SER A 1 81 ? 8.141 -5.668 7.457 1.00 53.09 81 SER A C 1
ATOM 549 O O . SER A 1 81 ? 8.291 -6.577 6.640 1.00 53.09 81 SER A O 1
ATOM 551 N N . TYR A 1 82 ? 7.228 -4.707 7.320 1.00 63.25 82 TYR A N 1
ATOM 552 C CA . TYR A 1 82 ? 6.694 -4.298 6.035 1.00 63.25 82 TYR A CA 1
ATOM 553 C C . TYR A 1 82 ? 7.812 -4.444 4.988 1.00 63.25 82 TYR A C 1
ATOM 555 O O . TYR A 1 82 ? 8.963 -4.099 5.284 1.00 63.25 82 TYR A O 1
ATOM 563 N N . HIS A 1 83 ? 7.503 -4.957 3.788 1.00 66.56 83 HIS A N 1
ATOM 564 C CA . HIS A 1 83 ? 8.436 -5.008 2.648 1.00 66.56 83 HIS A CA 1
ATOM 565 C C . HIS A 1 83 ? 8.734 -3.589 2.124 1.00 66.56 83 HIS A C 1
ATOM 567 O O . HIS A 1 83 ? 8.497 -3.239 0.966 1.00 66.56 83 HIS A O 1
ATOM 573 N N . LEU A 1 84 ? 9.204 -2.754 3.038 1.00 76.94 84 LEU A N 1
ATOM 574 C CA . LEU A 1 84 ? 9.729 -1.433 2.851 1.00 76.94 84 LEU A CA 1
ATOM 575 C C . LEU A 1 84 ? 11.134 -1.594 2.305 1.00 76.94 84 LEU A C 1
ATOM 577 O O . LEU A 1 84 ? 11.855 -2.551 2.621 1.00 76.94 84 LEU A O 1
ATOM 581 N N . ILE A 1 85 ? 11.536 -0.608 1.524 1.00 79.19 85 ILE A N 1
ATOM 582 C CA . ILE A 1 85 ? 12.874 -0.549 0.937 1.00 79.19 85 ILE A CA 1
ATOM 583 C C . ILE A 1 85 ? 13.951 -0.548 2.028 1.00 79.19 85 ILE A C 1
ATOM 585 O O . ILE A 1 85 ? 15.036 -1.092 1.843 1.00 79.19 85 ILE A O 1
ATOM 589 N N . TRP A 1 86 ? 13.608 0.002 3.190 1.00 78.94 86 TRP A N 1
ATOM 590 C CA . TRP A 1 86 ? 14.458 0.084 4.373 1.00 78.94 86 TRP A CA 1
ATOM 591 C C . TRP A 1 86 ? 14.548 -1.218 5.173 1.00 78.94 86 TRP A C 1
ATOM 593 O O . TRP A 1 86 ? 15.301 -1.280 6.143 1.00 78.94 86 TRP A O 1
ATOM 603 N N . SER A 1 87 ? 13.794 -2.258 4.806 1.00 81.25 87 SER A N 1
ATOM 604 C CA . SER A 1 87 ? 13.942 -3.552 5.467 1.00 81.25 87 SER A CA 1
ATOM 605 C C . SER A 1 87 ? 15.310 -4.164 5.116 1.00 81.25 87 SER A C 1
ATOM 607 O O . SER A 1 87 ? 15.737 -4.120 3.957 1.00 81.25 87 SER A O 1
ATOM 609 N N . PRO A 1 88 ? 16.022 -4.757 6.090 1.00 82.50 88 PRO A N 1
ATOM 610 C CA . PRO A 1 88 ? 17.402 -5.212 5.900 1.00 82.50 88 PRO A CA 1
ATOM 611 C C . PRO A 1 88 ? 17.543 -6.299 4.819 1.00 82.50 88 PRO A C 1
ATOM 613 O O . PRO A 1 88 ? 18.600 -6.438 4.207 1.00 82.50 88 PRO A O 1
ATOM 616 N N . SER A 1 89 ? 16.477 -7.054 4.537 1.00 85.00 89 SER A N 1
ATOM 617 C CA . SER A 1 89 ? 16.456 -8.075 3.483 1.00 85.00 89 SER A CA 1
ATOM 618 C C . SER A 1 89 ? 16.134 -7.517 2.091 1.00 85.00 89 SER A C 1
ATOM 620 O O . SER A 1 89 ? 16.553 -8.111 1.093 1.00 85.00 89 SER A O 1
ATOM 622 N N . PHE A 1 90 ? 15.435 -6.379 1.993 1.00 87.38 90 PHE A N 1
ATOM 623 C CA . PHE A 1 90 ? 15.007 -5.819 0.710 1.00 87.38 90 PHE A CA 1
ATOM 624 C C . PHE A 1 90 ? 16.195 -5.393 -0.145 1.00 87.38 90 PHE A C 1
ATOM 626 O O . PHE A 1 90 ? 16.271 -5.775 -1.312 1.00 87.38 90 PHE A O 1
ATOM 633 N N . GLY A 1 91 ? 17.156 -4.669 0.439 1.00 88.31 91 GLY A N 1
ATOM 634 C CA . GLY A 1 91 ? 18.352 -4.218 -0.277 1.00 88.31 91 GLY A CA 1
ATOM 635 C C . GLY A 1 91 ? 19.143 -5.375 -0.893 1.00 88.31 91 GLY A C 1
ATOM 636 O O . GLY A 1 91 ? 19.542 -5.298 -2.053 1.00 88.31 91 GLY A O 1
ATOM 637 N N . ARG A 1 92 ? 19.286 -6.493 -0.165 1.00 91.25 92 ARG A N 1
ATOM 638 C CA . ARG A 1 92 ? 19.967 -7.698 -0.666 1.00 91.25 92 ARG A CA 1
ATOM 639 C C . ARG A 1 92 ? 19.240 -8.305 -1.866 1.00 91.25 92 ARG A C 1
ATOM 641 O O . ARG A 1 92 ? 19.884 -8.644 -2.853 1.00 91.25 92 ARG A O 1
ATOM 648 N N . ASN A 1 93 ? 17.914 -8.410 -1.801 1.00 90.38 93 ASN A N 1
ATOM 649 C CA . ASN A 1 93 ? 17.105 -8.968 -2.889 1.00 90.38 93 ASN A CA 1
ATOM 650 C C . ASN A 1 93 ? 17.080 -8.047 -4.120 1.00 90.38 93 ASN A C 1
ATOM 652 O O . ASN A 1 93 ? 17.162 -8.523 -5.255 1.00 90.38 93 ASN A O 1
ATOM 656 N N . LEU A 1 94 ? 17.007 -6.729 -3.913 1.00 91.50 94 LEU A N 1
ATOM 657 C CA . LEU A 1 94 ? 17.083 -5.741 -4.987 1.00 91.50 94 LEU A CA 1
ATOM 658 C C . LEU A 1 94 ? 18.447 -5.788 -5.682 1.00 91.50 94 LEU A C 1
ATOM 660 O O . LEU A 1 94 ? 18.505 -5.840 -6.908 1.00 91.50 94 LEU A O 1
ATOM 664 N N . LEU A 1 95 ? 19.537 -5.811 -4.911 1.00 92.38 95 LEU A N 1
ATOM 665 C CA . LEU A 1 95 ? 20.889 -5.894 -5.456 1.00 92.38 95 LEU A CA 1
ATOM 666 C C . LEU A 1 95 ? 21.088 -7.201 -6.226 1.00 92.38 95 LEU A C 1
ATOM 668 O O . LEU A 1 95 ? 21.523 -7.160 -7.370 1.00 92.38 95 LEU A O 1
ATOM 672 N N . LEU A 1 96 ? 20.710 -8.343 -5.642 1.00 94.38 96 LEU A N 1
ATOM 673 C CA . LEU A 1 96 ? 20.824 -9.652 -6.287 1.00 94.38 96 LEU A CA 1
ATOM 674 C C . LEU A 1 96 ? 20.054 -9.693 -7.615 1.00 94.38 96 LEU A C 1
ATOM 676 O O . LEU A 1 96 ? 20.618 -10.067 -8.640 1.00 94.38 96 LEU A O 1
ATOM 680 N N . SER A 1 97 ? 18.786 -9.271 -7.613 1.00 91.88 97 SER A N 1
ATOM 681 C CA . SER A 1 97 ? 17.960 -9.262 -8.828 1.00 91.88 97 SER A CA 1
ATOM 682 C C . SER A 1 97 ? 18.498 -8.301 -9.889 1.00 91.88 97 SER A C 1
ATOM 684 O O . SER A 1 97 ? 18.556 -8.660 -11.063 1.00 91.88 97 SER A O 1
ATOM 686 N N . THR A 1 98 ? 18.976 -7.121 -9.485 1.00 90.56 98 THR A N 1
ATOM 687 C CA . THR A 1 98 ? 19.617 -6.165 -10.397 1.00 90.56 98 THR A CA 1
ATOM 688 C C . THR A 1 98 ? 20.879 -6.770 -11.011 1.00 90.56 98 THR A C 1
ATOM 690 O O . THR A 1 98 ? 21.004 -6.803 -12.233 1.00 90.56 98 THR A O 1
ATOM 693 N N . THR A 1 99 ? 21.778 -7.333 -10.201 1.00 92.81 99 THR A N 1
ATOM 694 C CA . THR A 1 99 ? 23.010 -7.982 -10.673 1.00 92.81 99 THR A CA 1
ATOM 695 C C . THR A 1 99 ? 22.716 -9.124 -11.643 1.00 92.81 99 THR A C 1
ATOM 697 O O . THR A 1 99 ? 23.353 -9.198 -12.690 1.00 92.81 99 THR A O 1
ATOM 700 N N . ILE A 1 100 ? 21.717 -9.968 -11.357 1.00 94.56 100 ILE A N 1
ATOM 701 C CA . ILE A 1 100 ? 21.298 -11.054 -12.256 1.00 94.56 100 ILE A CA 1
ATOM 702 C C . ILE A 1 100 ? 20.834 -10.503 -13.609 1.00 94.56 100 ILE A C 1
ATOM 704 O O . ILE A 1 100 ? 21.222 -11.045 -14.639 1.00 94.56 100 ILE A O 1
ATOM 708 N N . LEU A 1 101 ? 20.051 -9.419 -13.641 1.00 90.06 101 LEU A N 1
ATOM 709 C CA . LEU A 1 101 ? 19.585 -8.814 -14.897 1.00 90.06 101 LEU A CA 1
ATOM 710 C C . LEU A 1 101 ? 20.734 -8.235 -15.733 1.00 90.06 101 LEU A C 1
ATOM 712 O O . LEU A 1 101 ? 20.758 -8.401 -16.955 1.00 90.06 101 LEU A O 1
ATOM 716 N N . PHE A 1 102 ? 21.703 -7.581 -15.089 1.00 90.69 102 PHE A N 1
ATOM 717 C CA . PHE A 1 102 ? 22.899 -7.083 -15.772 1.00 90.69 102 PHE A CA 1
ATOM 718 C C . PHE A 1 102 ? 23.777 -8.227 -16.286 1.00 90.69 102 PHE A C 1
ATOM 720 O O . PHE A 1 102 ? 24.217 -8.178 -17.433 1.00 90.69 102 PHE A O 1
ATOM 727 N N . PHE A 1 103 ? 23.974 -9.274 -15.484 1.00 93.31 103 PHE A N 1
ATOM 728 C CA . PHE A 1 103 ? 24.757 -10.450 -15.859 1.00 93.31 103 PHE A CA 1
ATOM 729 C C . PHE A 1 103 ? 24.105 -11.248 -16.995 1.00 93.31 103 PHE A C 1
ATOM 731 O O . PHE A 1 103 ? 24.769 -11.585 -17.970 1.00 93.31 103 PHE A O 1
ATOM 738 N N . MET A 1 104 ? 22.789 -11.475 -16.929 1.00 89.44 104 MET A N 1
ATOM 739 C CA . MET A 1 104 ? 22.025 -12.113 -18.006 1.00 89.44 104 MET A CA 1
ATOM 740 C C . MET A 1 104 ? 22.137 -11.332 -19.310 1.00 89.44 104 MET A C 1
ATOM 742 O O . MET A 1 104 ? 22.367 -11.923 -20.361 1.00 89.44 104 MET A O 1
ATOM 746 N N . ARG A 1 105 ? 22.027 -9.997 -19.258 1.00 85.06 105 ARG A N 1
ATOM 747 C CA . ARG A 1 105 ? 22.251 -9.157 -20.439 1.00 85.06 105 ARG A CA 1
ATOM 748 C C . ARG A 1 105 ? 23.665 -9.332 -20.977 1.00 85.06 105 ARG A C 1
ATOM 750 O O . ARG A 1 105 ? 23.801 -9.534 -22.173 1.00 85.06 105 ARG A O 1
ATOM 757 N N . TYR A 1 106 ? 24.674 -9.242 -20.114 1.00 88.62 106 TYR A N 1
ATOM 758 C CA . TYR A 1 106 ? 26.078 -9.379 -20.496 1.00 88.62 106 TYR A CA 1
ATOM 759 C C . TYR A 1 106 ? 26.338 -10.711 -21.215 1.00 88.62 106 TYR A C 1
ATOM 761 O O . TYR A 1 106 ? 26.901 -10.718 -22.304 1.00 88.62 106 TYR A O 1
ATOM 769 N N . ILE A 1 107 ? 25.830 -11.828 -20.684 1.00 89.81 107 ILE A N 1
ATOM 770 C CA . ILE A 1 107 ? 25.910 -13.135 -21.356 1.00 89.81 107 ILE A CA 1
ATOM 771 C C . ILE A 1 107 ? 25.185 -13.104 -22.711 1.00 89.81 107 ILE A C 1
ATOM 773 O O . ILE A 1 107 ? 25.731 -13.548 -23.719 1.00 89.81 107 ILE A O 1
ATOM 777 N N . LEU A 1 108 ? 23.961 -12.574 -22.762 1.00 83.81 108 LEU A N 1
ATOM 778 C CA . LEU A 1 108 ? 23.169 -12.526 -23.995 1.00 83.81 108 LEU A CA 1
ATOM 779 C C . LEU A 1 108 ? 23.816 -11.665 -25.090 1.00 83.81 108 LEU A C 1
ATOM 781 O O . LEU A 1 108 ? 23.717 -12.013 -26.267 1.00 83.81 108 LEU A O 1
ATOM 785 N N . THR A 1 109 ? 24.453 -10.548 -24.734 1.00 80.38 109 THR A N 1
ATOM 786 C CA . THR A 1 109 ? 25.066 -9.637 -25.710 1.00 80.38 109 THR A CA 1
ATOM 787 C C . THR A 1 109 ? 26.458 -10.079 -26.118 1.00 80.38 109 THR A C 1
ATOM 789 O O . THR A 1 109 ? 26.743 -10.105 -27.315 1.00 80.38 109 THR A O 1
ATOM 792 N N . ASP A 1 110 ? 27.292 -10.445 -25.147 1.00 84.12 110 ASP A N 1
ATOM 793 C CA . ASP A 1 110 ? 28.732 -10.595 -25.356 1.00 84.12 110 ASP A CA 1
ATOM 794 C C . ASP A 1 110 ? 29.110 -12.060 -25.572 1.00 84.12 110 ASP A C 1
ATOM 796 O O . ASP A 1 110 ? 29.942 -12.361 -26.424 1.00 84.12 110 ASP A O 1
ATOM 800 N N . TRP A 1 111 ? 28.475 -12.987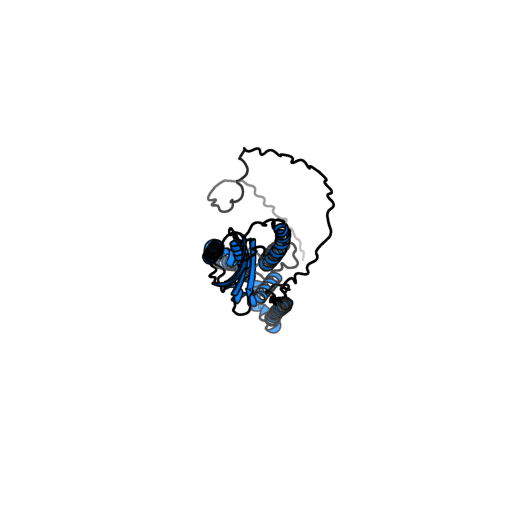 -24.848 1.00 84.25 111 TRP A N 1
ATOM 801 C CA . TRP A 1 111 ? 28.824 -14.409 -24.916 1.00 84.25 111 TRP A CA 1
ATOM 802 C C . TRP A 1 111 ? 28.130 -15.128 -26.074 1.00 84.25 111 TRP A C 1
ATOM 804 O O . TRP A 1 111 ? 28.742 -15.921 -26.783 1.00 84.25 111 TRP A O 1
ATOM 814 N N . LEU A 1 112 ? 26.852 -14.825 -26.302 1.00 83.31 112 LEU A N 1
ATOM 815 C CA . LEU A 1 112 ? 26.052 -15.460 -27.354 1.00 83.31 112 LEU A CA 1
ATOM 816 C C . LEU A 1 112 ? 26.212 -14.806 -28.734 1.00 83.31 112 LEU A C 1
ATOM 818 O O . LEU A 1 112 ? 25.646 -15.302 -29.705 1.00 83.31 112 LEU A O 1
ATOM 822 N N . GLY A 1 113 ? 26.922 -13.677 -28.842 1.00 74.69 113 GLY A N 1
ATOM 823 C CA . GLY A 1 113 ? 27.079 -12.944 -30.106 1.00 74.69 113 GLY A CA 1
ATOM 824 C C . GLY A 1 113 ? 25.764 -12.412 -30.703 1.00 74.69 113 GLY A C 1
ATOM 825 O O . GLY A 1 113 ? 25.763 -11.834 -31.790 1.00 74.69 113 GLY A O 1
ATOM 826 N N . LEU A 1 114 ? 24.635 -12.550 -29.994 1.00 65.94 114 LEU A N 1
ATOM 827 C CA . LEU A 1 114 ? 23.312 -12.085 -30.428 1.00 65.94 114 LEU A CA 1
ATOM 828 C C . LEU A 1 114 ? 23.196 -10.549 -30.456 1.00 65.94 114 LEU A C 1
ATOM 830 O O . LEU A 1 114 ? 22.257 -10.010 -31.052 1.00 65.94 114 LEU A O 1
ATOM 834 N N . GLY A 1 115 ? 24.147 -9.832 -29.844 1.00 58.34 115 GLY A N 1
ATOM 835 C CA . GLY A 1 115 ? 24.177 -8.369 -29.795 1.00 58.34 115 GLY A CA 1
ATOM 836 C C . GLY A 1 115 ? 24.257 -7.696 -31.170 1.00 58.34 115 GLY A C 1
ATOM 837 O O . GLY A 1 115 ? 23.686 -6.620 -31.348 1.00 58.34 115 GLY A O 1
ATOM 838 N N . GLY A 1 116 ? 24.891 -8.341 -32.156 1.00 58.09 116 GLY A N 1
ATOM 839 C CA . GLY A 1 116 ? 25.064 -7.784 -33.502 1.00 58.09 116 GLY A CA 1
ATOM 840 C C . GLY A 1 116 ? 23.824 -7.865 -34.399 1.00 58.09 116 GLY A C 1
ATOM 841 O O . GLY A 1 116 ? 23.660 -7.017 -35.271 1.00 58.09 116 GLY A O 1
ATOM 842 N N . ALA A 1 117 ? 22.934 -8.841 -34.182 1.00 57.41 117 ALA A N 1
ATOM 843 C CA . ALA A 1 117 ? 21.841 -9.139 -35.117 1.00 57.41 117 ALA A CA 1
ATOM 844 C C . ALA A 1 117 ? 20.433 -8.783 -34.600 1.00 57.41 117 ALA A C 1
ATOM 846 O O . ALA A 1 117 ? 19.574 -8.427 -35.401 1.00 57.41 117 ALA A O 1
ATOM 847 N N . LEU A 1 118 ? 20.173 -8.843 -33.285 1.00 54.44 118 LEU A N 1
ATOM 848 C CA . LEU A 1 118 ? 18.809 -8.701 -32.730 1.00 54.44 118 LEU A CA 1
ATOM 849 C C . LEU A 1 118 ? 18.557 -7.404 -31.943 1.00 54.44 118 LEU A C 1
ATOM 851 O O . LEU A 1 118 ? 17.412 -6.983 -31.788 1.00 54.44 118 LEU A O 1
ATOM 855 N N . LEU A 1 119 ? 19.606 -6.738 -31.460 1.00 53.78 119 LEU A N 1
ATOM 856 C CA . LEU A 1 119 ? 19.510 -5.524 -30.638 1.00 53.78 119 LEU A CA 1
ATOM 857 C C . LEU A 1 119 ? 19.741 -4.163 -31.336 1.00 53.78 119 LEU A C 1
ATOM 859 O O . LEU A 1 119 ? 19.340 -3.156 -30.735 1.00 53.78 119 LEU A O 1
ATOM 863 N N . PRO A 1 120 ? 20.272 -4.051 -32.578 1.00 53.28 120 PRO A N 1
ATOM 864 C CA . PRO A 1 120 ? 20.376 -2.752 -33.251 1.00 53.28 120 PRO A CA 1
ATOM 865 C C . PRO A 1 120 ? 19.021 -2.042 -33.406 1.00 53.28 120 PRO A C 1
ATOM 867 O O . PRO A 1 120 ? 18.959 -0.813 -33.349 1.00 53.28 120 PRO A O 1
ATOM 870 N N . SER A 1 121 ? 17.913 -2.787 -33.499 1.00 51.56 121 SER A N 1
ATOM 871 C CA . SER A 1 121 ? 16.563 -2.210 -33.597 1.00 51.56 121 SER A CA 1
ATOM 872 C C . SER A 1 121 ? 16.056 -1.544 -32.315 1.00 51.56 121 SER A C 1
ATOM 874 O O . SER A 1 121 ? 15.128 -0.747 -32.392 1.00 51.56 121 SER A O 1
ATOM 876 N N . LEU A 1 122 ? 16.641 -1.808 -31.142 1.00 51.28 122 LEU A N 1
ATOM 877 C CA . LEU A 1 122 ? 16.256 -1.137 -29.888 1.00 51.28 122 LEU A CA 1
ATOM 878 C C . LEU A 1 122 ? 17.197 0.018 -29.522 1.00 51.28 122 LEU A C 1
ATOM 880 O O . LEU A 1 122 ? 16.748 0.997 -28.929 1.00 51.28 122 LEU A O 1
ATOM 884 N N . ALA A 1 123 ? 18.476 -0.069 -29.895 1.00 48.72 123 ALA A N 1
ATOM 885 C CA . ALA A 1 123 ? 19.476 0.954 -29.582 1.00 48.72 123 ALA A CA 1
ATOM 886 C C . ALA A 1 123 ? 19.559 2.083 -30.630 1.00 48.72 123 ALA A C 1
ATOM 888 O O . ALA A 1 123 ? 19.951 3.198 -30.292 1.00 48.72 123 ALA A O 1
ATOM 889 N N . THR A 1 124 ? 19.144 1.836 -31.880 1.00 46.72 124 THR A N 1
ATOM 890 C CA . THR A 1 124 ? 19.374 2.762 -33.011 1.00 46.72 124 THR A CA 1
ATOM 891 C C . THR A 1 124 ? 18.107 3.424 -33.572 1.00 46.72 124 THR A C 1
ATOM 893 O O . THR A 1 124 ? 18.145 4.000 -34.653 1.00 46.72 124 THR A O 1
ATOM 896 N N . MET A 1 125 ? 16.982 3.448 -32.845 1.00 46.88 125 MET A N 1
ATOM 897 C CA . MET A 1 125 ? 15.767 4.195 -33.257 1.00 46.88 125 MET A CA 1
ATOM 898 C C . MET A 1 125 ? 15.810 5.703 -32.915 1.00 46.88 125 MET A C 1
ATOM 900 O O . MET A 1 125 ? 14.794 6.314 -32.589 1.00 46.88 125 MET A O 1
ATOM 904 N N . GLY A 1 126 ? 16.999 6.310 -32.948 1.00 47.84 126 GLY A N 1
ATOM 905 C CA . GLY A 1 126 ? 17.203 7.757 -32.777 1.00 47.84 126 GLY A CA 1
ATOM 906 C C . GLY A 1 126 ? 17.837 8.448 -33.987 1.00 47.84 126 GLY A C 1
ATOM 907 O O . GLY A 1 126 ? 18.046 9.658 -33.947 1.00 47.84 126 GLY A O 1
ATOM 908 N N . GLY A 1 127 ? 18.168 7.701 -35.044 1.00 42.03 127 GLY A N 1
ATOM 909 C CA . GLY A 1 127 ? 18.710 8.256 -36.280 1.00 42.03 127 GLY A CA 1
ATOM 910 C C . GLY A 1 127 ? 17.587 8.745 -37.186 1.00 42.03 127 GLY A C 1
ATOM 911 O O . GLY A 1 127 ? 16.782 7.946 -37.655 1.00 42.03 127 GLY A O 1
ATOM 912 N N . CYS A 1 128 ? 17.531 10.054 -37.417 1.00 40.34 128 CYS A N 1
ATOM 913 C CA . CYS A 1 128 ? 16.667 10.691 -38.402 1.00 40.34 128 CYS A CA 1
ATOM 914 C C . CYS A 1 128 ? 16.883 10.045 -39.782 1.00 40.34 128 CYS A C 1
ATOM 916 O O . CYS A 1 128 ? 17.883 10.321 -40.442 1.00 40.34 128 CYS A O 1
ATOM 918 N N . HIS A 1 129 ? 15.964 9.178 -40.210 1.00 42.09 129 HIS A N 1
ATOM 919 C CA . HIS A 1 129 ? 15.939 8.688 -41.583 1.00 42.09 129 HIS A CA 1
ATOM 920 C C . HIS A 1 129 ? 15.439 9.829 -42.471 1.00 42.09 129 HIS A C 1
ATOM 922 O O . HIS A 1 129 ? 14.290 10.259 -42.358 1.00 42.09 129 HIS A O 1
ATOM 928 N N . ASN A 1 130 ? 16.329 10.348 -43.318 1.00 50.12 130 ASN A N 1
ATOM 929 C CA . ASN A 1 130 ? 15.954 11.244 -44.402 1.00 50.12 130 ASN A CA 1
ATOM 930 C C . ASN A 1 130 ? 14.936 10.537 -45.306 1.00 50.12 130 ASN A C 1
ATOM 932 O O . ASN A 1 130 ? 15.062 9.344 -45.585 1.00 50.12 130 ASN A O 1
ATOM 936 N N . GLY A 1 131 ? 13.902 11.289 -45.678 1.00 47.06 131 GLY A N 1
ATOM 937 C CA . GLY A 1 131 ? 12.644 10.793 -46.214 1.00 47.06 131 GLY A CA 1
ATOM 938 C C . GLY A 1 131 ? 12.781 9.852 -47.406 1.00 47.06 131 GLY A C 1
ATOM 939 O O . GLY A 1 131 ? 13.244 10.238 -48.474 1.00 47.06 131 GLY A O 1
ATOM 940 N N . HIS A 1 132 ? 12.267 8.641 -47.228 1.00 53.00 132 HIS A N 1
ATOM 941 C CA . HIS A 1 132 ? 11.706 7.858 -48.315 1.00 53.00 132 HIS A CA 1
ATOM 942 C C . HIS A 1 132 ? 10.330 7.370 -47.853 1.00 53.00 132 HIS A C 1
ATOM 944 O O . HIS A 1 132 ? 10.185 6.866 -46.738 1.00 53.00 132 HIS A O 1
ATOM 950 N N . ASN A 1 133 ? 9.306 7.634 -48.665 1.00 58.59 133 ASN A N 1
ATOM 951 C CA . ASN A 1 133 ? 7.891 7.461 -48.335 1.00 58.59 133 ASN A CA 1
ATOM 952 C C . ASN A 1 133 ? 7.480 5.980 -48.340 1.00 58.59 133 ASN A C 1
ATOM 954 O O . ASN A 1 133 ? 6.700 5.568 -49.194 1.00 58.59 133 ASN A O 1
ATOM 958 N N . ASP A 1 134 ? 7.986 5.181 -47.401 1.00 61.44 134 ASP A N 1
ATOM 959 C CA . ASP A 1 134 ? 7.517 3.808 -47.219 1.00 61.44 134 ASP A CA 1
ATOM 960 C C . ASP A 1 134 ? 6.282 3.772 -46.299 1.00 61.44 134 ASP A C 1
ATOM 962 O O . ASP A 1 134 ? 6.390 4.052 -45.098 1.00 61.44 134 ASP A O 1
ATOM 966 N N . PRO A 1 135 ? 5.094 3.385 -46.807 1.00 64.94 135 PRO A N 1
ATOM 967 C CA . PRO A 1 135 ? 3.862 3.337 -46.015 1.00 64.94 135 PRO A CA 1
ATOM 968 C C . PRO A 1 135 ? 3.909 2.297 -44.878 1.00 64.94 135 PRO A C 1
ATOM 970 O O . PRO A 1 135 ? 3.140 2.398 -43.922 1.00 64.94 135 PRO A O 1
ATOM 973 N N . GLY A 1 136 ? 4.849 1.343 -44.918 1.00 57.75 136 GLY A N 1
ATOM 974 C CA . GLY A 1 136 ? 5.095 0.383 -43.833 1.00 57.75 136 GLY A CA 1
ATOM 975 C C . GLY A 1 136 ? 5.816 0.969 -42.608 1.00 57.75 136 GLY A C 1
ATOM 976 O O . GLY A 1 136 ? 5.650 0.468 -41.494 1.00 57.75 136 GLY A O 1
ATOM 977 N N . ALA A 1 137 ? 6.565 2.068 -42.764 1.00 56.78 137 ALA A N 1
ATOM 978 C CA . ALA A 1 137 ? 7.339 2.666 -41.672 1.00 56.78 137 ALA A CA 1
ATOM 979 C C . ALA A 1 137 ? 6.454 3.410 -40.651 1.00 56.78 137 ALA A C 1
ATOM 981 O O . ALA A 1 137 ? 6.766 3.453 -39.458 1.00 56.78 137 ALA A O 1
ATOM 982 N N . ALA A 1 138 ? 5.305 3.941 -41.083 1.00 57.22 138 ALA A N 1
ATOM 983 C CA . ALA A 1 138 ? 4.393 4.694 -40.220 1.00 57.22 138 ALA A CA 1
ATOM 984 C C . ALA A 1 138 ? 3.744 3.829 -39.118 1.00 57.22 138 ALA A C 1
ATOM 986 O O . ALA A 1 138 ? 3.514 4.310 -38.004 1.00 57.22 138 ALA A O 1
ATOM 987 N N . ALA A 1 139 ? 3.489 2.544 -39.391 1.00 57.88 139 ALA A N 1
ATOM 988 C CA . ALA A 1 139 ? 2.926 1.612 -38.411 1.00 57.88 139 ALA A CA 1
ATOM 989 C C . ALA A 1 139 ? 3.959 1.197 -37.344 1.00 57.88 139 ALA A C 1
ATOM 991 O O . ALA A 1 139 ? 3.649 1.181 -36.150 1.00 57.88 139 ALA A O 1
ATOM 992 N N . ALA A 1 140 ? 5.211 0.955 -37.749 1.00 56.56 140 ALA A N 1
ATOM 993 C CA . ALA A 1 140 ? 6.299 0.586 -36.840 1.00 56.56 140 ALA A CA 1
ATOM 994 C C . ALA A 1 140 ? 6.671 1.720 -35.861 1.00 56.56 140 ALA A C 1
ATOM 996 O O . ALA A 1 140 ? 6.958 1.469 -34.688 1.00 56.56 140 ALA A O 1
ATOM 997 N N . VAL A 1 141 ? 6.598 2.983 -36.303 1.00 58.09 141 VAL A N 1
ATOM 998 C CA . VAL A 1 141 ? 6.864 4.161 -35.453 1.00 58.09 141 VAL A CA 1
ATOM 999 C C . VAL A 1 141 ? 5.773 4.370 -34.391 1.00 58.09 141 VAL A C 1
ATOM 1001 O O . VAL A 1 141 ? 6.071 4.772 -33.264 1.00 58.09 141 VAL A O 1
ATOM 1004 N N . ARG A 1 142 ? 4.504 4.056 -34.691 1.00 59.62 142 ARG A N 1
ATOM 1005 C CA . ARG A 1 142 ? 3.418 4.151 -33.696 1.00 59.62 142 ARG A CA 1
ATOM 1006 C C . ARG A 1 142 ? 3.517 3.065 -32.627 1.00 59.62 142 ARG A C 1
ATOM 1008 O O . ARG A 1 142 ? 3.306 3.356 -31.449 1.00 59.62 142 ARG A O 1
ATOM 1015 N N . PHE A 1 143 ? 3.896 1.847 -33.013 1.00 57.53 143 PHE A N 1
ATOM 1016 C CA . PHE A 1 143 ? 4.046 0.742 -32.066 1.00 57.53 143 PHE A CA 1
ATOM 1017 C C . PHE A 1 143 ? 5.242 0.947 -31.122 1.00 57.53 143 PHE A C 1
ATOM 1019 O O . PHE A 1 143 ? 5.141 0.690 -29.922 1.00 57.53 143 PHE A O 1
ATOM 1026 N N . SER A 1 144 ? 6.354 1.499 -31.621 1.00 65.12 144 SER A N 1
ATOM 1027 C CA . SER A 1 144 ? 7.522 1.810 -30.787 1.00 65.12 144 SER A CA 1
ATOM 1028 C C . SER A 1 144 ? 7.241 2.941 -29.790 1.00 65.12 144 SER A C 1
ATOM 1030 O O . SER A 1 144 ? 7.619 2.821 -28.622 1.00 65.12 144 SER A O 1
ATOM 1032 N N . SER A 1 145 ? 6.500 3.978 -30.199 1.00 65.00 145 SER A N 1
ATOM 1033 C CA . SER A 1 145 ? 6.076 5.079 -29.323 1.00 65.00 145 SER A CA 1
ATOM 1034 C C . SER A 1 145 ? 5.147 4.602 -28.202 1.00 65.00 145 SER A C 1
ATOM 1036 O O . SER A 1 145 ? 5.395 4.884 -27.027 1.00 65.00 145 SER A O 1
ATOM 1038 N N . LEU A 1 146 ? 4.141 3.781 -28.531 1.00 67.56 146 LEU A N 1
ATOM 1039 C CA . LEU A 1 146 ? 3.242 3.195 -27.534 1.00 67.56 146 LEU A CA 1
ATOM 1040 C C . LEU A 1 146 ? 3.999 2.265 -26.576 1.00 67.56 146 LEU A C 1
ATOM 1042 O O . LEU A 1 146 ? 3.809 2.342 -25.364 1.00 67.56 146 LEU A O 1
ATOM 1046 N N . SER A 1 147 ? 4.925 1.450 -27.092 1.00 73.94 147 SER A N 1
ATOM 1047 C CA . SER A 1 147 ? 5.756 0.578 -26.256 1.00 73.94 147 SER A CA 1
ATOM 1048 C C . SER A 1 147 ? 6.643 1.366 -25.287 1.00 73.94 147 SER A C 1
ATOM 1050 O O . SER A 1 147 ? 6.905 0.898 -24.180 1.00 73.94 147 SER A O 1
ATOM 1052 N N . ARG A 1 148 ? 7.078 2.574 -25.669 1.00 71.81 148 ARG A N 1
ATOM 1053 C CA . ARG A 1 148 ? 7.888 3.455 -24.823 1.00 71.81 148 ARG A CA 1
ATOM 1054 C C . ARG A 1 148 ? 7.050 4.051 -23.700 1.00 71.81 148 ARG A C 1
ATOM 1056 O O . ARG A 1 148 ? 7.465 3.979 -22.549 1.00 71.81 148 ARG A O 1
ATOM 1063 N N . SER A 1 149 ? 5.860 4.557 -24.011 1.00 70.75 149 SER A N 1
ATOM 1064 C CA . SER A 1 149 ? 4.932 5.100 -23.011 1.00 70.75 149 SER A CA 1
ATOM 1065 C C . SER A 1 149 ? 4.437 4.025 -22.048 1.00 70.75 149 SER A C 1
ATOM 1067 O O . SER A 1 149 ? 4.440 4.239 -20.841 1.00 70.75 149 SER A O 1
ATOM 1069 N N . ILE A 1 150 ? 4.099 2.834 -22.555 1.00 73.56 150 ILE A N 1
ATOM 1070 C CA . ILE A 1 150 ? 3.721 1.694 -21.716 1.00 73.56 150 ILE A CA 1
ATOM 1071 C C . ILE A 1 150 ? 4.890 1.299 -20.815 1.00 73.56 150 ILE A C 1
ATOM 1073 O O . ILE A 1 150 ? 4.697 1.167 -19.618 1.00 73.56 150 ILE A O 1
ATOM 1077 N N . ARG A 1 151 ? 6.124 1.181 -21.315 1.00 71.94 151 ARG A N 1
ATOM 1078 C CA . ARG A 1 151 ? 7.271 0.869 -20.442 1.00 71.94 151 ARG A CA 1
ATOM 1079 C C . ARG A 1 151 ? 7.522 1.951 -19.392 1.00 71.94 151 ARG A C 1
ATOM 1081 O O . ARG A 1 151 ? 7.832 1.618 -18.260 1.00 71.94 151 ARG A O 1
ATOM 1088 N N . LEU A 1 152 ? 7.379 3.226 -19.741 1.00 71.31 152 LEU A N 1
ATOM 1089 C CA . LEU A 1 152 ? 7.662 4.335 -18.826 1.00 71.31 152 LEU A CA 1
ATOM 1090 C C . LEU A 1 152 ? 6.559 4.589 -17.799 1.00 71.31 152 LEU A C 1
ATOM 1092 O O . LEU A 1 152 ? 6.846 5.150 -16.753 1.00 71.31 152 LEU A O 1
ATOM 1096 N N . VAL A 1 153 ? 5.319 4.190 -18.076 1.00 75.44 153 VAL A N 1
ATOM 1097 C CA . VAL A 1 153 ? 4.185 4.409 -17.169 1.00 75.44 153 VAL A CA 1
ATOM 1098 C C . VAL A 1 153 ? 3.776 3.103 -16.496 1.00 75.44 153 VAL A C 1
ATOM 1100 O O . VAL A 1 153 ? 3.663 3.049 -15.278 1.00 75.44 153 VAL A O 1
ATOM 1103 N N . LEU A 1 154 ? 3.631 2.016 -17.254 1.00 80.31 154 LEU A N 1
ATOM 1104 C CA . LEU A 1 154 ? 3.147 0.735 -16.746 1.00 80.31 154 LEU A CA 1
ATOM 1105 C C . LEU A 1 154 ? 4.158 0.035 -15.833 1.00 80.31 154 LEU A C 1
ATOM 1107 O O . LEU A 1 154 ? 3.727 -0.526 -14.841 1.00 80.31 154 LEU A O 1
ATOM 1111 N N . LEU A 1 155 ? 5.472 0.063 -16.104 1.00 74.81 155 LEU A N 1
ATOM 1112 C CA . LEU A 1 155 ? 6.466 -0.568 -15.211 1.00 74.81 155 LEU A CA 1
ATOM 1113 C C . LEU A 1 155 ? 6.570 0.116 -13.839 1.00 74.81 155 LEU A C 1
ATOM 1115 O O . LEU A 1 155 ? 6.497 -0.593 -12.835 1.00 74.81 155 LEU A O 1
ATOM 1119 N N . PRO A 1 156 ? 6.717 1.453 -13.738 1.00 74.38 156 PRO A N 1
ATOM 1120 C CA . PRO A 1 156 ? 6.696 2.108 -12.432 1.00 74.38 156 PRO A CA 1
ATOM 1121 C C . PRO A 1 156 ? 5.329 2.027 -11.763 1.00 74.38 156 PRO A C 1
ATOM 1123 O O . PRO A 1 156 ? 5.280 1.886 -10.541 1.00 74.38 156 PRO A O 1
ATOM 1126 N N . LEU A 1 157 ? 4.232 2.034 -12.534 1.00 73.31 157 LEU A N 1
ATOM 1127 C CA . LEU A 1 157 ? 2.921 1.721 -11.979 1.00 73.31 157 LEU A CA 1
ATOM 1128 C C . LEU A 1 157 ? 2.917 0.304 -11.419 1.00 73.31 157 LEU A C 1
ATOM 1130 O O . LEU A 1 157 ? 2.654 0.195 -10.245 1.00 73.31 157 LEU A O 1
ATOM 1134 N N . LEU A 1 158 ? 3.304 -0.743 -12.148 1.00 73.31 158 LEU A N 1
ATOM 1135 C CA . LEU A 1 158 ? 3.359 -2.136 -11.667 1.00 73.31 158 LEU A CA 1
ATOM 1136 C C . LEU A 1 158 ? 4.283 -2.324 -10.449 1.00 73.31 158 LEU A C 1
ATOM 1138 O O . LEU A 1 158 ? 3.993 -3.118 -9.558 1.00 73.31 158 LEU A O 1
ATOM 1142 N N . SER A 1 159 ? 5.382 -1.567 -10.375 1.00 76.00 159 SER A N 1
ATOM 1143 C CA . SER A 1 159 ? 6.293 -1.578 -9.224 1.00 76.00 159 SER A CA 1
ATOM 1144 C C . SER A 1 159 ? 5.723 -0.863 -7.986 1.00 76.00 159 SER A C 1
ATOM 1146 O O . SER A 1 159 ? 6.174 -1.138 -6.873 1.00 76.00 159 SER A O 1
ATOM 1148 N N . SER A 1 160 ? 4.768 0.055 -8.164 1.00 72.25 160 SER A N 1
ATOM 1149 C CA . SER A 1 160 ? 4.113 0.855 -7.110 1.00 72.25 160 SER A CA 1
ATOM 1150 C C . SER A 1 160 ? 2.619 0.516 -6.930 1.00 72.25 160 SER A C 1
ATOM 1152 O O . SER A 1 160 ? 1.924 1.057 -6.063 1.00 72.25 160 SER A O 1
ATOM 1154 N N . SER A 1 161 ? 2.087 -0.388 -7.761 1.00 63.31 161 SER A N 1
ATOM 1155 C CA . SER A 1 161 ? 0.656 -0.471 -8.076 1.00 63.31 161 SER A CA 1
ATOM 1156 C C . SER A 1 161 ? -0.139 -1.097 -6.970 1.00 63.31 161 SER A C 1
ATOM 1158 O O . SER A 1 161 ? -1.330 -0.833 -6.906 1.00 63.31 161 SER A O 1
ATOM 1160 N N . CYS A 1 162 ? 0.456 -1.899 -6.090 1.00 67.56 162 CYS A N 1
ATOM 1161 C CA . CYS A 1 162 ? -0.340 -2.441 -5.002 1.00 67.56 162 CYS A CA 1
ATOM 1162 C C . CYS A 1 162 ? -0.999 -1.304 -4.206 1.00 67.56 162 CYS A C 1
ATOM 1164 O O . CYS A 1 162 ? -2.184 -1.405 -3.961 1.00 67.56 162 CYS A O 1
ATOM 1166 N N . CYS A 1 163 ? -0.333 -0.171 -3.951 1.00 67.81 163 CYS A N 1
ATOM 1167 C CA . CYS A 1 163 ? -0.968 0.978 -3.295 1.00 67.81 163 CYS A CA 1
ATOM 1168 C C . CYS A 1 163 ? -1.651 1.942 -4.278 1.00 67.81 163 CYS A C 1
ATOM 1170 O O . CYS A 1 163 ? -2.788 2.344 -4.045 1.00 67.81 163 CYS A O 1
ATOM 1172 N N . ALA A 1 164 ? -0.992 2.322 -5.379 1.00 72.31 164 ALA A N 1
ATOM 1173 C CA . ALA A 1 164 ? -1.538 3.327 -6.301 1.00 72.31 164 ALA A CA 1
ATOM 1174 C C . ALA A 1 164 ? -2.758 2.814 -7.086 1.00 72.31 164 ALA A C 1
ATOM 1176 O O . ALA A 1 164 ? -3.746 3.526 -7.241 1.00 72.31 164 ALA A O 1
ATOM 1177 N N . LEU A 1 165 ? -2.716 1.559 -7.538 1.00 73.31 165 LEU A N 1
ATOM 1178 C CA . LEU A 1 165 ? -3.814 0.921 -8.263 1.00 73.31 165 LEU A CA 1
ATOM 1179 C C . LEU A 1 165 ? -4.959 0.581 -7.305 1.00 73.31 165 LEU A C 1
ATOM 1181 O O . LEU A 1 165 ? -6.111 0.724 -7.688 1.00 73.31 165 LEU A O 1
ATOM 1185 N N . GLN A 1 166 ? -4.668 0.231 -6.044 1.00 75.06 166 GLN A N 1
ATOM 1186 C CA . GLN A 1 166 ? -5.708 0.097 -5.017 1.00 75.06 166 GLN A CA 1
ATOM 1187 C C . GLN A 1 166 ? -6.369 1.435 -4.689 1.00 75.06 166 GLN A C 1
ATOM 1189 O O . GLN A 1 166 ? -7.582 1.461 -4.544 1.00 75.06 166 GLN A O 1
ATOM 1194 N N . LEU A 1 167 ? -5.633 2.546 -4.587 1.00 72.88 167 LEU A N 1
ATOM 1195 C CA . LEU A 1 167 ? -6.241 3.870 -4.401 1.00 72.88 167 LEU A CA 1
ATOM 1196 C C . LEU A 1 167 ? -7.078 4.278 -5.615 1.00 72.88 167 LEU A C 1
ATOM 1198 O O . LEU A 1 167 ? -8.180 4.787 -5.444 1.00 72.88 167 LEU A O 1
ATOM 1202 N N . LEU A 1 168 ? -6.592 4.008 -6.828 1.00 79.44 168 LEU A N 1
ATOM 1203 C CA . LEU A 1 168 ? -7.322 4.282 -8.063 1.00 79.44 168 LEU A CA 1
ATOM 1204 C C . LEU A 1 168 ? -8.610 3.450 -8.160 1.00 79.44 168 LEU A C 1
ATOM 1206 O O . LEU A 1 168 ? -9.666 3.995 -8.459 1.00 79.44 168 LEU A O 1
ATOM 1210 N N . ILE A 1 169 ? -8.544 2.149 -7.864 1.00 80.31 169 ILE A N 1
ATOM 1211 C CA . ILE A 1 169 ? -9.719 1.270 -7.849 1.00 80.31 169 ILE A CA 1
ATOM 1212 C C . ILE A 1 169 ? -10.670 1.666 -6.721 1.00 80.31 169 ILE A C 1
ATOM 1214 O O . ILE A 1 169 ? -11.863 1.756 -6.967 1.00 80.31 169 ILE A O 1
ATOM 1218 N N . ASN A 1 170 ? -10.173 1.973 -5.519 1.00 73.69 170 ASN A N 1
ATOM 1219 C CA . ASN A 1 170 ? -11.013 2.493 -4.437 1.00 73.69 170 ASN A CA 1
ATOM 1220 C C . ASN A 1 170 ? -11.711 3.797 -4.854 1.00 73.69 170 ASN A C 1
ATOM 1222 O O . ASN A 1 170 ? -12.878 3.987 -4.532 1.00 73.69 170 ASN A O 1
ATOM 1226 N N . ALA A 1 171 ? -11.025 4.684 -5.580 1.00 79.88 171 ALA A N 1
ATOM 1227 C CA . ALA A 1 171 ? -11.600 5.943 -6.045 1.00 79.88 171 ALA A CA 1
ATOM 1228 C C . ALA A 1 171 ? -12.667 5.749 -7.135 1.00 79.88 171 ALA A C 1
ATOM 1230 O O . ALA A 1 171 ? -13.625 6.513 -7.181 1.00 79.88 171 ALA A O 1
ATOM 1231 N N . ILE A 1 172 ? -12.510 4.748 -8.010 1.00 84.69 172 ILE A N 1
ATOM 1232 C CA . ILE A 1 172 ? -13.433 4.501 -9.131 1.00 84.69 172 ILE A CA 1
ATOM 1233 C C . ILE A 1 172 ? -14.587 3.575 -8.729 1.00 84.69 172 ILE A C 1
ATOM 1235 O O . ILE A 1 172 ? -15.727 3.805 -9.114 1.00 84.69 172 ILE A O 1
ATOM 1239 N N . ALA A 1 173 ? -14.290 2.510 -7.990 1.00 82.38 173 ALA A N 1
ATOM 1240 C CA . ALA A 1 173 ? -15.209 1.413 -7.718 1.00 82.38 173 ALA A CA 1
ATOM 1241 C C . ALA A 1 173 ? -15.689 1.367 -6.259 1.00 82.38 173 ALA A C 1
ATOM 1243 O O . ALA A 1 173 ? -16.602 0.608 -5.958 1.00 82.38 173 ALA A O 1
ATOM 1244 N N . GLY A 1 174 ? -15.060 2.105 -5.335 1.00 77.44 174 GLY A N 1
ATOM 1245 C CA . GLY A 1 174 ? -15.363 2.028 -3.897 1.00 77.44 174 GLY A CA 1
ATOM 1246 C C . GLY A 1 174 ? -15.014 0.684 -3.244 1.00 77.44 174 GLY A C 1
ATOM 1247 O O . GLY A 1 174 ? -15.151 0.535 -2.033 1.00 77.44 174 GLY A O 1
ATOM 1248 N N . VAL A 1 175 ? -14.543 -0.290 -4.027 1.00 74.56 175 VAL A N 1
ATOM 1249 C CA . VAL A 1 175 ? -14.188 -1.629 -3.561 1.00 74.56 175 VAL A CA 1
ATOM 1250 C C . VAL A 1 175 ? -12.851 -1.550 -2.833 1.00 74.56 175 VAL A C 1
ATOM 1252 O O . VAL A 1 175 ? -11.876 -1.044 -3.392 1.00 74.56 175 VAL A O 1
ATOM 1255 N N . GLY A 1 176 ? -12.834 -2.045 -1.593 1.00 67.75 176 GLY A N 1
ATOM 1256 C CA . GLY A 1 176 ? -11.684 -2.047 -0.692 1.00 67.75 176 GLY A CA 1
ATOM 1257 C C . GLY A 1 176 ? -10.412 -2.687 -1.267 1.00 67.75 176 GLY A C 1
ATOM 1258 O O . GLY A 1 176 ? -10.335 -3.143 -2.407 1.00 67.75 176 GLY A O 1
ATOM 1259 N N . CYS A 1 177 ? -9.360 -2.731 -0.450 1.00 72.50 177 CYS A N 1
ATOM 1260 C CA . CYS A 1 177 ? -8.089 -3.348 -0.824 1.00 72.50 177 CYS A CA 1
ATOM 1261 C C . CYS A 1 177 ? -8.276 -4.836 -1.202 1.00 72.50 177 CYS A C 1
ATOM 1263 O O . CYS A 1 177 ? -8.352 -5.685 -0.323 1.00 72.50 177 CYS A O 1
ATOM 1265 N N . ALA A 1 178 ? -8.288 -5.187 -2.492 1.00 70.94 178 ALA A N 1
ATOM 1266 C CA . ALA A 1 178 ? -8.529 -6.560 -2.965 1.00 70.94 178 ALA A CA 1
ATOM 1267 C C . ALA A 1 178 ? -7.354 -7.545 -2.736 1.00 70.94 178 ALA A C 1
ATOM 1269 O O . ALA A 1 178 ? -7.035 -8.355 -3.601 1.00 70.94 178 ALA A O 1
ATOM 1270 N N . GLY A 1 179 ? -6.620 -7.438 -1.623 1.00 69.81 179 GLY A N 1
ATOM 1271 C CA . GLY A 1 179 ? -5.551 -8.381 -1.260 1.00 69.81 179 GLY A CA 1
ATOM 1272 C C . GLY A 1 179 ? -4.340 -8.415 -2.204 1.00 69.81 179 GLY A C 1
ATOM 1273 O O . GLY A 1 179 ? -3.391 -9.155 -1.954 1.00 69.81 179 GLY A O 1
ATOM 1274 N N . PHE A 1 180 ? -4.308 -7.587 -3.257 1.00 74.00 180 PHE A N 1
ATOM 1275 C CA . PHE A 1 180 ? -3.204 -7.545 -4.224 1.00 74.00 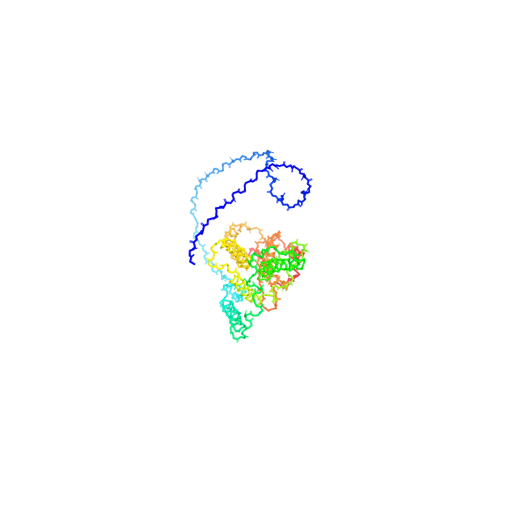180 PHE A CA 1
ATOM 1276 C C . PHE A 1 180 ? -1.836 -7.318 -3.575 1.00 74.00 180 PHE A C 1
ATOM 1278 O O . PHE A 1 180 ? -0.837 -7.811 -4.088 1.00 74.00 180 PHE A O 1
ATOM 1285 N N . ASN A 1 181 ? -1.773 -6.617 -2.440 1.00 73.81 181 ASN A N 1
ATOM 1286 C CA . ASN A 1 181 ? -0.515 -6.389 -1.732 1.00 73.81 181 ASN A CA 1
ATOM 1287 C C . ASN A 1 181 ? 0.081 -7.680 -1.146 1.00 73.81 181 ASN A C 1
ATOM 1289 O O . ASN A 1 181 ? 1.298 -7.835 -1.124 1.00 73.81 181 ASN A O 1
ATOM 1293 N N . THR A 1 182 ? -0.759 -8.633 -0.745 1.00 74.50 182 THR A N 1
ATOM 1294 C CA . THR A 1 182 ? -0.316 -9.929 -0.218 1.00 74.50 182 THR A CA 1
ATOM 1295 C C . THR A 1 182 ? 0.368 -10.766 -1.299 1.00 74.50 182 THR A C 1
ATOM 1297 O O . THR A 1 182 ? 1.335 -11.468 -1.015 1.00 74.50 182 THR A O 1
ATOM 1300 N N . ILE A 1 183 ? -0.114 -10.678 -2.543 1.00 78.94 183 ILE A N 1
ATOM 1301 C CA . ILE A 1 183 ? 0.418 -11.445 -3.680 1.00 78.94 183 ILE A CA 1
ATOM 1302 C C . ILE A 1 183 ? 1.596 -10.712 -4.339 1.00 78.94 183 ILE A C 1
ATOM 1304 O O . ILE A 1 183 ? 2.611 -11.326 -4.653 1.00 78.94 183 ILE A O 1
ATOM 1308 N N . LEU A 1 184 ? 1.486 -9.395 -4.538 1.00 78.44 184 LEU A N 1
ATOM 1309 C CA . LEU A 1 184 ? 2.487 -8.599 -5.260 1.00 78.44 184 LEU A CA 1
ATOM 1310 C C . LEU A 1 184 ? 3.619 -8.076 -4.370 1.00 78.44 184 LEU A C 1
ATOM 1312 O O . LEU A 1 184 ? 4.673 -7.714 -4.892 1.00 78.44 184 LEU A O 1
ATOM 1316 N N . GLY A 1 185 ? 3.438 -8.053 -3.047 1.00 80.25 185 GLY A N 1
ATOM 1317 C CA . GLY A 1 185 ? 4.442 -7.574 -2.094 1.00 80.25 185 GLY A CA 1
ATOM 1318 C C . GLY A 1 185 ? 5.816 -8.231 -2.286 1.00 80.25 185 GLY A C 1
ATOM 1319 O O . GLY A 1 185 ? 6.794 -7.508 -2.491 1.00 80.25 185 GLY A O 1
ATOM 1320 N N . PRO A 1 186 ? 5.909 -9.576 -2.329 1.00 83.12 186 PRO A N 1
ATOM 1321 C CA . PRO A 1 186 ? 7.177 -10.277 -2.547 1.00 83.12 186 PRO A CA 1
ATOM 1322 C C . PRO A 1 186 ? 7.822 -10.020 -3.916 1.00 83.12 186 PRO A C 1
ATOM 1324 O O . PRO A 1 186 ? 9.037 -10.138 -4.052 1.00 83.12 186 PRO A O 1
ATOM 1327 N N . VAL A 1 187 ? 7.030 -9.658 -4.932 1.00 86.06 187 VAL A N 1
ATOM 1328 C CA . VAL A 1 187 ? 7.505 -9.428 -6.310 1.00 86.06 187 VAL A CA 1
ATOM 1329 C C . VAL A 1 187 ? 8.023 -7.996 -6.503 1.00 86.06 187 VAL A C 1
ATOM 1331 O O . VAL A 1 187 ? 8.800 -7.728 -7.419 1.00 86.06 187 VAL A O 1
ATOM 1334 N N . ARG A 1 188 ? 7.672 -7.063 -5.608 1.00 86.00 188 ARG A N 1
ATOM 1335 C CA . ARG A 1 188 ? 8.076 -5.648 -5.672 1.00 86.00 188 ARG A CA 1
ATOM 1336 C C . ARG A 1 188 ? 9.583 -5.415 -5.908 1.00 86.00 188 ARG A C 1
ATOM 1338 O O . ARG A 1 188 ? 9.893 -4.593 -6.772 1.00 86.00 188 ARG A O 1
ATOM 1345 N N . PRO A 1 189 ? 10.530 -6.108 -5.235 1.00 88.00 189 PRO A N 1
ATOM 1346 C CA . PRO A 1 189 ? 11.963 -5.914 -5.486 1.00 88.00 189 PRO A CA 1
ATOM 1347 C C . PRO A 1 189 ? 12.376 -6.265 -6.923 1.00 88.00 189 PRO A C 1
ATOM 1349 O O . PRO A 1 189 ? 13.286 -5.645 -7.465 1.00 88.00 189 PRO A O 1
ATOM 1352 N N . ILE A 1 190 ? 11.695 -7.233 -7.547 1.00 88.88 190 ILE A N 1
ATOM 1353 C CA . ILE A 1 190 ? 11.960 -7.670 -8.924 1.00 88.88 190 ILE A CA 1
ATOM 1354 C C . ILE A 1 190 ? 11.483 -6.603 -9.914 1.00 88.88 190 ILE A C 1
ATOM 1356 O O . ILE A 1 190 ? 12.201 -6.246 -10.843 1.00 88.88 190 ILE A O 1
ATOM 1360 N N . PHE A 1 191 ? 10.294 -6.031 -9.712 1.00 88.00 191 PHE A N 1
ATOM 1361 C CA . PHE A 1 191 ? 9.829 -4.942 -10.577 1.00 88.00 191 PHE A CA 1
ATOM 1362 C C . PHE A 1 191 ? 10.700 -3.691 -10.451 1.00 88.00 191 PHE A C 1
ATOM 1364 O O . PHE A 1 191 ? 10.992 -3.047 -11.459 1.00 88.00 191 PHE A O 1
ATOM 1371 N N . LEU A 1 192 ? 11.170 -3.379 -9.240 1.00 89.44 192 LEU A N 1
ATOM 1372 C CA . LEU A 1 192 ? 12.056 -2.242 -9.019 1.00 89.44 192 LEU A CA 1
ATOM 1373 C C . LEU A 1 192 ? 13.426 -2.445 -9.687 1.00 89.44 192 LEU A C 1
ATOM 1375 O O . LEU A 1 192 ? 13.945 -1.504 -10.284 1.00 89.44 192 LEU A O 1
ATOM 1379 N N . SER A 1 193 ? 13.993 -3.658 -9.665 1.00 90.19 193 SER A N 1
ATOM 1380 C CA . SER A 1 193 ? 15.247 -3.941 -10.380 1.00 90.19 193 SER A CA 1
ATOM 1381 C C . SER A 1 193 ? 15.082 -3.866 -11.896 1.00 90.19 193 SER A C 1
ATOM 1383 O O . SER A 1 193 ? 15.917 -3.259 -12.567 1.00 90.19 193 SER A O 1
ATOM 1385 N N . VAL A 1 194 ? 13.974 -4.377 -12.447 1.00 87.44 194 VAL A N 1
ATOM 1386 C CA . VAL A 1 194 ? 13.638 -4.206 -13.873 1.00 87.44 194 VAL A CA 1
ATOM 1387 C C . VAL A 1 194 ? 13.498 -2.723 -14.229 1.00 87.44 194 VAL A C 1
ATOM 1389 O O . VAL A 1 194 ? 13.990 -2.298 -15.275 1.00 87.44 194 VAL A O 1
ATOM 1392 N N . LEU A 1 195 ? 12.883 -1.917 -13.359 1.00 89.50 195 LEU A N 1
ATOM 1393 C CA . LEU A 1 195 ? 12.739 -0.475 -13.555 1.00 89.50 195 LEU A CA 1
ATOM 1394 C C . LEU A 1 195 ? 14.090 0.250 -13.545 1.00 89.50 195 LEU A C 1
ATOM 1396 O O . LEU A 1 195 ? 14.363 1.054 -14.440 1.00 89.50 195 LEU A O 1
ATOM 1400 N N . MET A 1 196 ? 14.947 -0.047 -12.563 1.00 89.44 196 MET A N 1
ATOM 1401 C CA . MET A 1 196 ? 16.305 0.501 -12.478 1.00 89.44 196 MET A CA 1
ATOM 1402 C C . MET A 1 196 ? 17.114 0.141 -13.723 1.00 89.44 196 MET A C 1
ATOM 1404 O O . MET A 1 196 ? 17.725 1.015 -14.338 1.00 89.44 196 MET A O 1
ATOM 1408 N N . TYR A 1 197 ? 17.054 -1.123 -14.139 1.00 88.12 197 TYR A N 1
ATOM 1409 C CA . TYR A 1 197 ? 17.709 -1.613 -15.343 1.00 88.12 197 TYR A CA 1
ATOM 1410 C C . TYR A 1 197 ? 17.199 -0.901 -16.604 1.00 88.12 197 TYR A C 1
ATOM 1412 O O . TYR A 1 197 ? 17.992 -0.372 -17.381 1.00 88.12 197 TYR A O 1
ATOM 1420 N N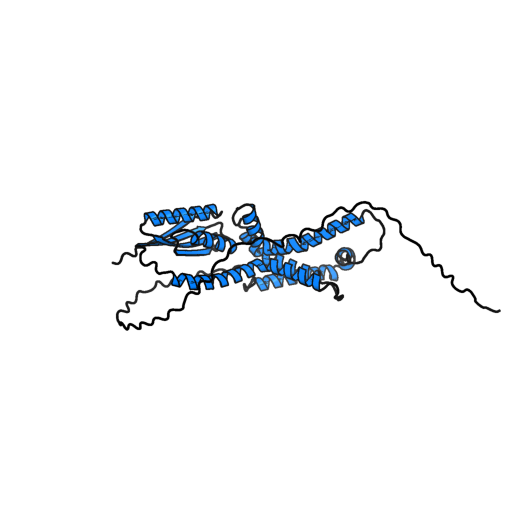 . ALA A 1 198 ? 15.881 -0.816 -16.801 1.00 87.19 198 ALA A N 1
ATOM 1421 C CA . ALA A 1 198 ? 15.287 -0.148 -17.960 1.00 87.19 198 ALA A CA 1
ATOM 1422 C C . ALA A 1 198 ? 15.647 1.346 -18.015 1.00 87.19 198 ALA A C 1
ATOM 1424 O O . ALA A 1 198 ? 15.905 1.891 -19.093 1.00 87.19 198 ALA A O 1
ATOM 1425 N N . THR A 1 199 ? 15.711 1.999 -16.853 1.00 89.12 199 THR A N 1
ATOM 1426 C CA . THR A 1 199 ? 16.082 3.413 -16.744 1.00 89.12 199 THR A CA 1
ATOM 1427 C C . THR A 1 199 ? 17.559 3.634 -17.060 1.00 89.12 199 THR A C 1
ATOM 1429 O O . THR A 1 199 ? 17.882 4.537 -17.834 1.00 89.12 199 THR A O 1
ATOM 1432 N N . ALA A 1 200 ? 18.441 2.772 -16.543 1.00 89.38 200 ALA A N 1
ATOM 1433 C CA . ALA A 1 200 ? 19.873 2.794 -16.842 1.00 89.38 200 ALA A CA 1
ATOM 1434 C C . ALA A 1 200 ? 20.140 2.589 -18.340 1.00 89.38 200 ALA A C 1
ATOM 1436 O O . ALA A 1 200 ? 20.938 3.306 -18.935 1.00 89.38 200 ALA A O 1
ATOM 1437 N N . MET A 1 201 ? 19.405 1.678 -18.981 1.00 86.00 201 MET A N 1
ATOM 1438 C CA . MET A 1 201 ? 19.531 1.425 -20.421 1.00 86.00 201 MET A CA 1
ATOM 1439 C C . MET A 1 201 ? 18.952 2.529 -21.300 1.00 86.00 201 MET A C 1
ATOM 1441 O O . MET A 1 201 ? 19.261 2.596 -22.486 1.00 86.00 201 MET A O 1
ATOM 1445 N N . SER A 1 202 ? 18.127 3.402 -20.728 1.00 85.56 202 SER A N 1
ATOM 1446 C CA . SER A 1 202 ? 17.571 4.560 -21.426 1.00 85.56 202 SER A CA 1
ATOM 1447 C C . SER A 1 202 ? 18.461 5.801 -21.319 1.00 85.56 202 SER A C 1
ATOM 1449 O O . SER A 1 202 ? 18.049 6.864 -21.786 1.00 85.56 202 SER A O 1
ATOM 1451 N N . PHE A 1 203 ? 19.637 5.699 -20.687 1.00 89.19 203 PHE A N 1
ATOM 1452 C CA . PHE A 1 203 ? 20.542 6.828 -20.503 1.00 89.19 203 PHE A CA 1
ATOM 1453 C C . PHE A 1 203 ? 20.948 7.408 -21.868 1.00 89.19 203 PHE A C 1
ATOM 1455 O O . PHE A 1 203 ? 21.516 6.685 -22.695 1.00 89.19 203 PHE A O 1
ATOM 1462 N N . PRO A 1 204 ? 20.645 8.690 -22.153 1.00 82.19 204 PRO A N 1
ATOM 1463 C CA . PRO A 1 204 ? 21.138 9.330 -23.358 1.00 82.19 204 PRO A CA 1
ATOM 1464 C C . PRO A 1 204 ? 22.660 9.333 -23.251 1.00 82.19 204 PRO A C 1
ATOM 1466 O O . PRO A 1 204 ? 23.195 9.758 -22.232 1.00 82.19 204 PRO A O 1
ATOM 1469 N N . GLY A 1 205 ? 23.352 8.809 -24.266 1.00 83.69 205 GLY A N 1
ATOM 1470 C CA . GLY A 1 205 ? 24.815 8.768 -24.293 1.00 83.69 205 GLY A CA 1
ATOM 1471 C C . GLY A 1 205 ? 25.465 10.157 -24.118 1.00 83.69 205 GLY A C 1
ATOM 1472 O O . GLY A 1 205 ? 24.784 11.147 -23.866 1.00 83.69 205 GLY A O 1
ATOM 1473 N N . PRO A 1 206 ? 26.781 10.303 -24.330 1.00 80.25 206 PRO A N 1
ATOM 1474 C CA . PRO A 1 206 ? 27.554 11.494 -23.934 1.00 80.25 206 PRO A CA 1
ATOM 1475 C C . PRO A 1 206 ? 27.111 12.841 -24.552 1.00 80.25 206 PRO A C 1
ATOM 1477 O O . PRO A 1 206 ? 27.628 13.894 -24.188 1.00 80.25 206 PRO A O 1
ATOM 1480 N N . LYS A 1 207 ? 26.142 12.851 -25.474 1.00 83.12 207 LYS A N 1
ATOM 1481 C CA . LYS A 1 207 ? 25.560 14.075 -26.031 1.00 83.12 207 LYS A CA 1
ATOM 1482 C C . LYS A 1 207 ? 24.583 14.706 -25.025 1.00 83.12 207 LYS A C 1
ATOM 1484 O O . LYS A 1 207 ? 23.451 14.253 -24.869 1.00 83.12 207 LYS A O 1
ATOM 1489 N N . MET A 1 208 ? 25.001 15.806 -24.393 1.00 76.56 208 MET A N 1
ATOM 1490 C CA . MET A 1 208 ? 24.277 16.496 -23.307 1.00 76.56 208 MET A CA 1
ATOM 1491 C C . MET A 1 208 ? 22.873 17.030 -23.656 1.00 76.56 208 MET A C 1
ATOM 1493 O O . MET A 1 208 ? 22.084 17.296 -22.750 1.00 76.56 208 MET A O 1
ATOM 1497 N N . ASN A 1 209 ? 22.506 17.146 -24.936 1.00 86.56 209 ASN A N 1
ATOM 1498 C CA . ASN A 1 209 ? 21.264 17.810 -25.365 1.00 86.56 209 ASN A CA 1
ATOM 1499 C C . ASN A 1 209 ? 19.963 17.071 -24.963 1.00 86.56 209 ASN A C 1
ATOM 1501 O O . ASN A 1 209 ? 18.870 17.602 -25.150 1.00 86.56 209 ASN A O 1
ATOM 1505 N N . GLY A 1 210 ? 20.056 15.860 -24.400 1.00 85.81 210 GLY A N 1
ATOM 1506 C CA . GLY A 1 210 ? 18.914 15.070 -23.915 1.00 85.81 210 GLY A CA 1
ATOM 1507 C C . GLY A 1 210 ? 18.862 14.851 -22.399 1.00 85.81 210 GLY A C 1
ATOM 1508 O O . GLY A 1 210 ? 17.879 14.292 -21.909 1.00 85.81 210 GLY A O 1
ATOM 1509 N N . LEU A 1 211 ? 19.882 15.285 -21.650 1.00 91.00 211 LEU A N 1
ATOM 1510 C CA . LEU A 1 211 ? 20.057 14.886 -20.250 1.00 91.00 211 LEU A CA 1
ATOM 1511 C C . LEU A 1 211 ? 18.917 15.383 -19.349 1.00 91.00 211 LEU A C 1
ATOM 1513 O O . LEU A 1 211 ? 18.373 14.608 -18.571 1.00 91.00 211 LEU A O 1
ATOM 1517 N N . GLY A 1 212 ? 18.476 16.636 -19.505 1.00 92.50 212 GLY A N 1
ATOM 1518 C CA . GLY A 1 212 ? 17.392 17.196 -18.683 1.00 92.50 212 GLY A CA 1
ATOM 1519 C C . GLY A 1 212 ? 16.046 16.475 -18.853 1.00 92.50 212 GLY A C 1
ATOM 1520 O O . GLY A 1 212 ? 15.330 16.237 -17.876 1.00 92.50 212 GLY A O 1
ATOM 1521 N N . LYS A 1 213 ? 15.710 16.058 -20.083 1.00 89.56 213 LYS A N 1
ATOM 1522 C CA . LYS A 1 213 ? 14.485 15.284 -20.363 1.00 89.56 213 LYS A CA 1
ATOM 1523 C C . LYS A 1 213 ? 14.560 13.880 -19.766 1.00 89.56 213 LYS A C 1
ATOM 1525 O O . LYS A 1 213 ? 13.575 13.397 -19.218 1.00 89.56 213 LYS A O 1
ATOM 1530 N N . TRP A 1 214 ? 15.726 13.240 -19.841 1.00 90.69 214 TRP A N 1
ATOM 1531 C CA . TRP A 1 214 ? 15.933 11.940 -19.208 1.00 90.69 214 TRP A CA 1
ATOM 1532 C C . TRP A 1 214 ? 15.851 12.046 -17.681 1.00 90.69 214 TRP A C 1
ATOM 1534 O O . TRP A 1 214 ? 15.074 11.318 -17.076 1.00 90.69 214 TRP A O 1
ATOM 1544 N N . CYS A 1 215 ? 16.556 13.003 -17.066 1.00 92.62 215 CYS A N 1
ATOM 1545 C CA . CYS A 1 215 ? 16.548 13.196 -15.614 1.00 92.62 215 CYS A CA 1
ATOM 1546 C C . CYS A 1 215 ? 15.144 13.462 -15.066 1.00 92.62 215 CYS A C 1
ATOM 1548 O O . CYS A 1 215 ? 14.768 12.867 -14.063 1.00 92.62 215 CYS A O 1
ATOM 1550 N N . SER A 1 216 ? 14.355 14.323 -15.718 1.00 91.88 216 SER A N 1
ATOM 1551 C CA . SER A 1 216 ? 12.978 14.606 -15.283 1.00 91.88 216 SER A CA 1
ATOM 1552 C C . SER A 1 216 ? 12.076 13.372 -15.362 1.00 91.88 216 SER A C 1
ATOM 1554 O O . SER A 1 216 ? 11.377 13.064 -14.399 1.00 91.88 216 SER A O 1
ATOM 1556 N N . ASN A 1 217 ? 12.136 12.619 -16.462 1.00 88.56 217 ASN A N 1
ATOM 1557 C CA . ASN A 1 217 ? 11.360 11.390 -16.621 1.00 88.56 217 ASN A CA 1
ATOM 1558 C C . ASN A 1 217 ? 11.775 10.305 -15.612 1.00 88.56 217 ASN A C 1
ATOM 1560 O O . ASN A 1 217 ? 10.925 9.676 -14.981 1.00 88.56 217 ASN A O 1
ATOM 1564 N N . THR A 1 218 ? 13.082 10.130 -15.409 1.00 90.19 218 THR A N 1
ATOM 1565 C CA . THR A 1 218 ? 13.654 9.248 -14.386 1.00 90.19 218 THR A CA 1
ATOM 1566 C C . THR A 1 218 ? 13.187 9.662 -12.992 1.00 90.19 218 THR A C 1
ATOM 1568 O O . THR A 1 218 ? 12.694 8.827 -12.242 1.00 90.19 218 THR A O 1
ATOM 1571 N N . ALA A 1 219 ? 13.254 10.949 -12.650 1.00 91.94 219 ALA A N 1
ATOM 1572 C CA . ALA A 1 219 ? 12.830 11.443 -11.343 1.00 91.94 219 ALA A CA 1
ATOM 1573 C C . ALA A 1 219 ? 11.347 11.151 -11.067 1.00 91.94 219 ALA A C 1
ATOM 1575 O O . ALA A 1 219 ? 11.026 10.633 -10.002 1.00 91.94 219 ALA A O 1
ATOM 1576 N N . ILE A 1 220 ? 10.454 11.408 -12.031 1.00 89.38 220 ILE A N 1
ATOM 1577 C CA . ILE A 1 220 ? 9.018 11.098 -11.905 1.00 89.38 220 ILE A CA 1
ATOM 1578 C C . ILE A 1 220 ? 8.805 9.591 -11.730 1.00 89.38 220 ILE A C 1
ATOM 1580 O O . ILE A 1 220 ? 8.067 9.158 -10.849 1.00 89.38 220 ILE A O 1
ATOM 1584 N N . THR A 1 221 ? 9.493 8.790 -12.539 1.00 88.31 221 THR A N 1
ATOM 1585 C CA . THR A 1 221 ? 9.423 7.325 -12.517 1.00 88.31 221 THR A CA 1
ATOM 1586 C C . THR A 1 221 ? 9.813 6.759 -11.149 1.00 88.31 221 THR A C 1
ATOM 1588 O O . THR A 1 221 ? 9.070 5.969 -10.565 1.00 88.31 221 THR A O 1
ATOM 1591 N N . PHE A 1 222 ? 10.948 7.197 -10.601 1.00 89.00 222 PHE A N 1
ATOM 1592 C CA . PHE A 1 222 ? 11.401 6.778 -9.275 1.00 89.00 222 PHE A CA 1
ATOM 1593 C C . PHE A 1 222 ? 10.523 7.343 -8.162 1.00 89.00 222 PHE A C 1
ATOM 1595 O O . PHE A 1 222 ? 10.235 6.627 -7.211 1.00 89.00 222 PHE A O 1
ATOM 1602 N N . PHE A 1 223 ? 10.045 8.582 -8.277 1.00 89.00 223 PHE A N 1
ATOM 1603 C CA . PHE A 1 223 ? 9.116 9.156 -7.306 1.00 89.00 223 PHE A CA 1
ATOM 1604 C C . PHE A 1 223 ? 7.841 8.313 -7.187 1.00 89.00 223 PHE A C 1
ATOM 1606 O O . PHE A 1 223 ? 7.435 7.958 -6.081 1.00 89.00 223 PHE A O 1
ATOM 1613 N N . LEU A 1 224 ? 7.257 7.916 -8.322 1.00 86.25 224 LEU A N 1
ATOM 1614 C CA . LEU A 1 224 ? 6.099 7.024 -8.349 1.00 86.25 224 LEU A CA 1
ATOM 1615 C C . LEU A 1 224 ? 6.437 5.645 -7.768 1.00 86.25 224 LEU A C 1
ATOM 1617 O O . LEU A 1 224 ? 5.666 5.132 -6.961 1.00 86.25 224 LEU A O 1
ATOM 1621 N N . ALA A 1 225 ? 7.594 5.065 -8.100 1.00 87.19 225 ALA A N 1
ATOM 1622 C CA . ALA A 1 225 ? 8.033 3.769 -7.565 1.00 87.19 225 ALA A CA 1
ATOM 1623 C C . ALA A 1 225 ? 8.286 3.783 -6.040 1.00 87.19 225 ALA A C 1
ATOM 1625 O O . ALA A 1 225 ? 8.035 2.794 -5.345 1.00 87.19 225 ALA A O 1
ATOM 1626 N N . LEU A 1 226 ? 8.754 4.915 -5.508 1.00 87.56 226 LEU A N 1
ATOM 1627 C CA . LEU A 1 226 ? 9.052 5.135 -4.089 1.00 87.56 226 LEU A CA 1
ATOM 1628 C C . LEU A 1 226 ? 7.851 5.676 -3.294 1.00 87.56 226 LEU A C 1
ATOM 1630 O O . LEU A 1 226 ? 7.957 5.868 -2.082 1.00 87.56 226 LEU A O 1
ATOM 1634 N N . MET A 1 227 ? 6.697 5.879 -3.937 1.00 85.06 227 MET A N 1
ATOM 1635 C CA . MET A 1 227 ? 5.498 6.429 -3.300 1.00 85.06 227 MET A CA 1
ATOM 1636 C C . MET A 1 227 ? 5.053 5.669 -2.035 1.00 85.06 227 MET A C 1
ATOM 1638 O O . MET A 1 227 ? 4.730 6.341 -1.057 1.00 85.06 227 MET A O 1
ATOM 1642 N N . PRO A 1 228 ? 5.058 4.318 -1.968 1.00 77.81 228 PRO A N 1
ATOM 1643 C CA . PRO A 1 228 ? 4.635 3.609 -0.756 1.00 77.81 228 PRO A CA 1
ATOM 1644 C C . PRO A 1 228 ? 5.516 3.931 0.457 1.00 77.81 228 PRO A C 1
ATOM 1646 O O . PRO A 1 228 ? 5.013 4.074 1.569 1.00 77.81 228 PRO A O 1
ATOM 1649 N N . GLU A 1 229 ? 6.821 4.111 0.236 1.00 84.44 229 GLU A N 1
ATOM 1650 C CA . GLU A 1 229 ? 7.763 4.508 1.286 1.00 84.44 229 GLU A CA 1
ATOM 1651 C C . GLU A 1 229 ? 7.537 5.955 1.701 1.00 84.44 229 GLU A C 1
ATOM 1653 O O . GLU A 1 229 ? 7.531 6.272 2.886 1.00 84.44 229 GLU A O 1
ATOM 1658 N N . LEU A 1 230 ? 7.326 6.834 0.719 1.00 83.75 230 LEU A N 1
ATOM 1659 C CA . LEU A 1 230 ? 7.072 8.243 0.974 1.00 83.75 230 LEU A CA 1
ATOM 1660 C C . LEU A 1 230 ? 5.790 8.425 1.789 1.00 83.75 230 LEU A C 1
ATOM 1662 O O . LEU A 1 230 ? 5.774 9.207 2.735 1.00 83.75 230 LEU A O 1
ATOM 1666 N N . LEU A 1 231 ? 4.746 7.660 1.466 1.00 80.19 231 LEU A N 1
ATOM 1667 C CA . LEU A 1 231 ? 3.485 7.665 2.195 1.00 80.19 231 LEU A CA 1
ATOM 1668 C C . LEU A 1 231 ? 3.654 7.091 3.605 1.00 80.19 231 LEU A C 1
ATOM 1670 O O . LEU A 1 231 ? 3.118 7.656 4.550 1.00 80.19 231 LEU A O 1
ATOM 1674 N N . HIS A 1 232 ? 4.445 6.028 3.773 1.00 80.31 232 HIS A N 1
ATOM 1675 C CA . HIS A 1 232 ? 4.776 5.490 5.094 1.00 80.31 232 HIS A CA 1
ATOM 1676 C C . HIS A 1 232 ? 5.540 6.510 5.957 1.00 80.31 232 HIS A C 1
ATOM 1678 O O . HIS A 1 232 ? 5.184 6.733 7.113 1.00 80.31 232 HIS A O 1
ATOM 1684 N N . ILE A 1 233 ? 6.554 7.175 5.394 1.00 83.31 233 ILE A N 1
ATOM 1685 C CA . ILE A 1 233 ? 7.325 8.229 6.072 1.00 83.31 233 ILE A CA 1
ATOM 1686 C C . ILE A 1 233 ? 6.420 9.410 6.428 1.00 83.31 233 ILE A C 1
ATOM 1688 O O . ILE A 1 233 ? 6.472 9.908 7.553 1.00 83.31 233 ILE A O 1
ATOM 1692 N N . TRP A 1 234 ? 5.575 9.843 5.490 1.00 84.00 234 TRP A N 1
ATOM 1693 C CA . TRP A 1 234 ? 4.611 10.914 5.718 1.00 84.00 234 TRP A CA 1
ATOM 1694 C C . TRP A 1 234 ? 3.683 10.565 6.873 1.00 84.00 234 TRP A C 1
ATOM 1696 O O . TRP A 1 234 ? 3.552 11.353 7.805 1.00 84.00 234 TRP A O 1
ATOM 1706 N N . ASN A 1 235 ? 3.091 9.372 6.826 1.00 76.62 235 ASN A N 1
ATOM 1707 C CA . ASN A 1 235 ? 2.142 8.902 7.819 1.00 76.62 235 ASN A CA 1
ATOM 1708 C C . ASN A 1 235 ? 2.796 8.823 9.203 1.00 76.62 235 ASN A C 1
ATOM 1710 O O . ASN A 1 235 ? 2.303 9.405 10.162 1.00 76.62 235 ASN A O 1
ATOM 1714 N N . ASN A 1 236 ? 3.967 8.194 9.310 1.00 78.62 236 ASN A N 1
ATOM 1715 C CA . ASN A 1 236 ? 4.693 8.089 10.576 1.00 78.62 236 ASN A CA 1
ATOM 1716 C C . ASN A 1 236 ? 5.029 9.472 11.175 1.00 78.62 236 ASN A C 1
ATOM 1718 O O . ASN A 1 236 ? 4.957 9.676 12.388 1.00 78.62 236 ASN A O 1
ATOM 1722 N N . ASN A 1 237 ? 5.349 10.452 10.328 1.00 81.62 237 ASN A N 1
ATOM 1723 C CA . ASN A 1 237 ? 5.642 11.815 10.766 1.00 81.62 237 ASN A CA 1
ATOM 1724 C C . ASN A 1 237 ? 4.380 12.612 11.130 1.00 81.62 237 ASN A C 1
ATOM 1726 O O . ASN A 1 237 ? 4.421 13.402 12.077 1.00 81.62 237 ASN A O 1
ATOM 1730 N N . SER A 1 238 ? 3.265 12.427 10.415 1.00 77.62 238 SER A N 1
ATOM 1731 C CA . SER A 1 238 ? 1.990 13.072 10.747 1.00 77.62 238 SER A CA 1
ATOM 1732 C C . SER A 1 238 ? 1.418 12.524 12.049 1.00 77.62 238 SER A C 1
ATOM 1734 O O . SER A 1 238 ? 1.015 13.313 12.902 1.00 77.62 238 SER A O 1
ATOM 1736 N N . TRP A 1 239 ? 1.475 11.206 12.261 1.00 67.25 239 TRP A N 1
ATOM 1737 C CA . TRP A 1 239 ? 1.006 10.569 13.494 1.00 67.25 239 TRP A CA 1
ATOM 1738 C C . TRP A 1 239 ? 1.728 11.087 14.734 1.00 67.25 239 TRP A C 1
ATOM 1740 O O . TRP A 1 239 ? 1.076 11.343 15.739 1.00 67.25 239 TRP A O 1
ATOM 1750 N N . ARG A 1 240 ? 3.041 11.352 14.667 1.00 72.12 240 ARG A N 1
ATOM 1751 C CA . ARG A 1 240 ? 3.761 11.980 15.792 1.00 72.12 240 ARG A CA 1
ATOM 1752 C C . ARG A 1 240 ? 3.199 13.350 16.168 1.00 72.12 240 ARG A C 1
ATOM 1754 O O . ARG A 1 240 ? 3.200 13.690 17.342 1.00 72.12 240 ARG A O 1
ATOM 1761 N N . ARG A 1 241 ? 2.703 14.124 15.198 1.00 71.62 241 ARG A N 1
ATOM 1762 C CA . ARG A 1 241 ? 2.120 15.451 15.451 1.00 71.62 241 ARG A CA 1
ATOM 1763 C C . ARG A 1 241 ? 0.708 15.357 16.022 1.00 71.62 241 ARG A C 1
ATOM 1765 O O . ARG A 1 241 ? 0.392 16.095 16.947 1.00 71.62 241 ARG A O 1
ATOM 1772 N N . LEU A 1 242 ? -0.108 14.437 15.508 1.00 67.50 242 LEU A N 1
ATOM 1773 C CA . LEU A 1 242 ? -1.461 14.192 16.018 1.00 67.50 242 LEU A CA 1
ATOM 1774 C C . LEU A 1 242 ? -1.439 13.571 17.419 1.00 67.50 242 LEU A C 1
ATOM 1776 O O . LEU A 1 242 ? -2.153 14.038 18.302 1.00 67.50 242 LEU A O 1
ATOM 1780 N N . ALA A 1 243 ? -0.559 12.599 17.667 1.00 67.88 243 ALA A N 1
ATOM 1781 C CA . ALA A 1 243 ? -0.410 11.975 18.980 1.00 67.88 243 ALA A CA 1
ATOM 1782 C C . ALA A 1 243 ? -0.037 12.992 20.070 1.00 67.88 243 ALA A C 1
ATOM 1784 O O . ALA A 1 243 ? -0.526 12.889 21.186 1.00 67.88 243 ALA A O 1
ATOM 1785 N N . SER A 1 244 ? 0.770 14.013 19.755 1.00 66.00 244 SER A N 1
ATOM 1786 C CA . SER A 1 244 ? 1.082 15.084 20.712 1.00 66.00 244 SER A CA 1
ATOM 1787 C C . SER A 1 244 ? -0.104 16.002 21.030 1.00 66.00 244 SER A C 1
ATOM 1789 O O . SER A 1 244 ? -0.103 16.622 22.087 1.00 66.00 244 SER A O 1
ATOM 1791 N N . GLN A 1 245 ? -1.100 16.103 20.145 1.00 63.38 245 GLN A N 1
ATOM 1792 C CA . GLN A 1 245 ? -2.282 16.950 20.350 1.00 63.38 245 GLN A CA 1
ATOM 1793 C C . GLN A 1 245 ? -3.416 16.212 21.069 1.00 63.38 245 GLN A C 1
ATOM 1795 O O . GLN A 1 245 ? -4.128 16.810 21.873 1.00 63.38 245 GLN A O 1
ATOM 1800 N N . VAL A 1 246 ? -3.564 14.907 20.830 1.00 61.66 246 VAL A N 1
ATOM 1801 C CA . VAL A 1 246 ? -4.630 14.099 21.445 1.00 61.66 246 VAL A CA 1
ATOM 1802 C C . VAL A 1 246 ? -4.418 13.932 22.953 1.00 61.66 246 VAL A C 1
ATOM 1804 O O . VAL A 1 246 ? -5.387 13.958 23.705 1.00 61.66 246 VAL A O 1
ATOM 1807 N N . THR A 1 247 ? -3.171 13.897 23.439 1.00 57.66 247 THR A N 1
ATOM 1808 C CA . THR A 1 247 ? -2.881 13.812 24.884 1.00 57.66 247 THR A CA 1
ATOM 1809 C C . THR A 1 247 ? -3.380 15.027 25.676 1.00 57.66 247 THR A C 1
ATOM 1811 O O . THR A 1 247 ? -3.510 14.954 26.893 1.00 57.66 247 THR A O 1
ATOM 1814 N N . THR A 1 248 ? -3.666 16.155 25.016 1.00 54.91 248 THR A N 1
ATOM 1815 C CA . THR A 1 248 ? -4.133 17.380 25.685 1.00 54.91 248 THR A CA 1
ATOM 1816 C C . THR A 1 248 ? -5.661 17.501 25.720 1.00 54.91 248 THR A C 1
ATOM 1818 O O . THR A 1 248 ? -6.181 18.294 26.498 1.00 54.91 248 THR A O 1
ATOM 1821 N N . ALA A 1 249 ? -6.392 16.702 24.932 1.00 54.53 249 ALA A N 1
ATOM 1822 C CA . ALA A 1 249 ? -7.857 16.737 24.871 1.00 54.53 249 ALA A CA 1
ATOM 1823 C C . ALA A 1 249 ? -8.543 15.753 25.836 1.00 54.53 249 ALA A C 1
ATOM 1825 O O . ALA A 1 249 ? -9.769 15.752 25.944 1.00 54.53 249 ALA A O 1
ATOM 1826 N N . THR A 1 250 ? -7.778 14.956 26.589 1.00 53.56 250 THR A N 1
ATOM 1827 C CA . THR A 1 250 ? -8.280 14.058 27.644 1.00 53.56 250 THR A CA 1
ATOM 1828 C C . THR A 1 250 ? -8.694 14.836 28.899 1.00 53.56 250 THR A C 1
ATOM 1830 O O . THR A 1 250 ? -8.272 14.549 30.013 1.00 53.56 250 THR A O 1
ATOM 1833 N N . THR A 1 251 ? -9.541 15.845 28.724 1.00 53.81 251 THR A N 1
ATOM 1834 C CA . THR A 1 251 ? -10.384 16.418 29.780 1.00 53.81 251 THR A CA 1
ATOM 1835 C C . THR A 1 251 ? -11.805 15.854 29.655 1.00 53.81 251 THR A C 1
ATOM 1837 O O . THR A 1 251 ? -12.791 16.555 29.836 1.00 53.81 251 THR A O 1
ATOM 1840 N N . ALA A 1 252 ? -11.914 14.562 29.328 1.00 54.47 252 ALA A N 1
ATOM 1841 C CA . ALA A 1 252 ? -13.147 13.781 29.379 1.00 54.47 252 ALA A CA 1
ATOM 1842 C C . ALA A 1 252 ? -13.241 13.084 30.749 1.00 54.47 252 ALA A C 1
ATOM 1844 O O . ALA A 1 252 ? -13.103 11.869 30.858 1.00 54.47 252 ALA A O 1
ATOM 1845 N N . ASN A 1 253 ? -13.406 13.876 31.811 1.00 58.12 253 ASN A N 1
ATOM 1846 C CA . ASN A 1 253 ? -13.514 13.383 33.191 1.00 58.12 253 ASN A CA 1
ATOM 1847 C C . ASN A 1 253 ? -14.947 12.991 33.600 1.00 58.12 253 ASN A C 1
ATOM 1849 O O . ASN A 1 253 ? -15.173 12.743 34.777 1.00 58.12 253 ASN A O 1
ATOM 1853 N N . ASP A 1 254 ? -15.900 12.923 32.663 1.00 71.19 254 ASP A N 1
ATOM 1854 C CA . ASP A 1 254 ? -17.319 12.682 32.992 1.00 71.19 254 ASP A CA 1
ATOM 1855 C C . ASP A 1 254 ? -17.919 11.420 32.340 1.00 71.19 254 ASP A C 1
ATOM 1857 O O . ASP A 1 254 ? -19.103 11.126 32.487 1.00 71.19 254 ASP A O 1
ATOM 1861 N N . ALA A 1 255 ? -17.111 10.630 31.622 1.00 72.25 255 ALA A N 1
ATOM 1862 C CA . ALA A 1 255 ? -17.576 9.358 31.070 1.00 72.25 255 ALA A CA 1
ATOM 1863 C C . ALA A 1 255 ? -17.597 8.269 32.156 1.00 72.25 255 ALA A C 1
ATOM 1865 O O . ALA A 1 255 ? -16.563 7.957 32.752 1.00 72.25 255 ALA A O 1
ATOM 1866 N N . LYS A 1 256 ? -18.773 7.672 32.390 1.00 81.81 256 LYS A N 1
ATOM 1867 C CA . LYS A 1 256 ? -18.984 6.645 33.427 1.00 81.81 256 LYS A CA 1
ATOM 1868 C C . LYS A 1 256 ? -18.451 5.267 33.037 1.00 81.81 256 LYS A C 1
ATOM 1870 O O . LYS A 1 256 ? -18.000 4.528 33.909 1.00 81.81 256 LYS A O 1
ATOM 1875 N N . VAL A 1 257 ? -18.486 4.925 31.748 1.00 91.31 257 VAL A N 1
ATOM 1876 C CA . VAL A 1 257 ? -18.097 3.604 31.239 1.00 91.31 257 VAL A CA 1
ATOM 1877 C C . VAL A 1 257 ? -17.065 3.767 30.125 1.00 91.31 257 VAL A C 1
ATOM 1879 O O . VAL A 1 257 ? -17.282 4.507 29.165 1.00 91.31 257 VAL A O 1
ATOM 1882 N N . GLY A 1 258 ? -15.928 3.081 30.256 1.00 92.81 258 GLY A N 1
ATOM 1883 C CA . GLY A 1 258 ? -14.946 2.936 29.182 1.00 92.81 258 GLY A CA 1
ATOM 1884 C C . GLY A 1 258 ? -14.974 1.515 28.630 1.00 92.81 258 GLY A C 1
ATOM 1885 O O . GLY A 1 258 ? -15.159 0.570 29.389 1.00 92.81 258 GLY A O 1
ATOM 1886 N N . ALA A 1 259 ? -14.767 1.339 27.330 1.00 95.88 259 ALA A N 1
ATOM 1887 C CA . ALA A 1 259 ? -14.600 0.012 26.740 1.00 95.88 259 ALA A CA 1
ATOM 1888 C C . ALA A 1 259 ? -13.454 0.016 25.731 1.00 95.88 259 ALA A C 1
ATOM 1890 O O . ALA A 1 259 ? -13.294 0.970 24.976 1.00 95.88 259 ALA A O 1
ATOM 1891 N N . THR A 1 260 ? -12.654 -1.044 25.724 1.00 96.38 260 THR A N 1
ATOM 1892 C CA . THR A 1 260 ? -11.687 -1.332 24.662 1.00 96.38 260 THR A CA 1
ATOM 1893 C C . THR A 1 260 ? -12.271 -2.415 23.770 1.00 96.38 260 THR A C 1
ATOM 1895 O O . THR A 1 260 ? -12.705 -3.451 24.265 1.00 96.38 260 THR A O 1
ATOM 1898 N N . VAL A 1 261 ? -12.267 -2.193 22.461 1.00 97.38 261 VAL A N 1
ATOM 1899 C CA . VAL A 1 261 ? -12.831 -3.130 21.486 1.00 97.38 261 VAL A CA 1
ATOM 1900 C C . VAL A 1 261 ? -11.764 -3.509 20.476 1.00 97.38 261 VAL A C 1
ATOM 1902 O O . VAL A 1 261 ? -11.093 -2.628 19.935 1.00 97.38 261 VAL A O 1
ATOM 1905 N N . GLU A 1 262 ? -11.624 -4.805 20.206 1.00 97.75 262 GLU A N 1
ATOM 1906 C CA . GLU A 1 262 ? -10.736 -5.344 19.175 1.00 97.75 262 GLU A CA 1
ATOM 1907 C C . GLU A 1 262 ? -11.550 -5.965 18.032 1.00 97.75 262 GLU A C 1
ATOM 1909 O O . GLU A 1 262 ? -12.458 -6.774 18.240 1.00 97.75 262 GLU A O 1
ATOM 1914 N N . LEU A 1 263 ? -11.219 -5.564 16.808 1.00 97.88 263 LEU A N 1
ATOM 1915 C CA . LEU A 1 263 ? -11.796 -6.039 15.559 1.00 97.88 263 LEU A CA 1
ATOM 1916 C C . LEU A 1 263 ? -10.759 -6.866 14.803 1.00 97.88 263 LEU A C 1
ATOM 1918 O O . LEU A 1 263 ? -9.636 -6.405 14.596 1.00 97.88 263 LEU A O 1
ATOM 1922 N N . ASP A 1 264 ? -11.169 -8.027 14.311 1.00 96.62 264 ASP A N 1
ATOM 1923 C CA . ASP A 1 264 ? -10.459 -8.795 13.292 1.00 96.62 264 ASP A CA 1
ATOM 1924 C C . ASP A 1 264 ? -10.946 -8.392 11.896 1.00 96.62 264 ASP A C 1
ATOM 1926 O O . ASP A 1 264 ? -12.149 -8.310 11.635 1.00 96.62 264 ASP A O 1
ATOM 1930 N N . ILE A 1 265 ? -10.004 -8.095 11.003 1.00 95.69 265 ILE A N 1
ATOM 1931 C CA . ILE A 1 265 ? -10.235 -7.559 9.660 1.00 95.69 265 ILE A CA 1
ATOM 1932 C C . ILE A 1 265 ? -9.407 -8.387 8.664 1.00 95.69 265 ILE A C 1
ATOM 1934 O O . ILE A 1 265 ? -8.305 -7.987 8.265 1.00 95.69 265 ILE A O 1
ATOM 1938 N N . PRO A 1 266 ? -9.920 -9.545 8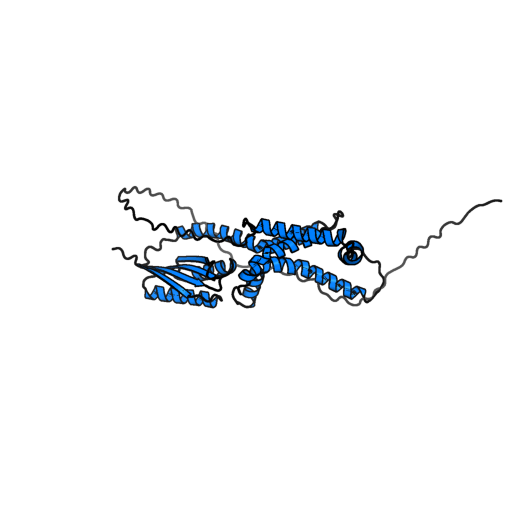.209 1.00 92.31 266 PRO A N 1
ATOM 1939 C CA . PRO A 1 266 ? -9.160 -10.477 7.373 1.00 92.31 266 PRO A CA 1
ATOM 1940 C C . PRO A 1 266 ? -8.767 -9.896 6.006 1.00 92.31 266 PRO A C 1
ATOM 1942 O O . PRO A 1 266 ? -7.781 -10.316 5.404 1.00 92.31 266 PRO A O 1
ATOM 1945 N N . SER A 1 267 ? -9.509 -8.906 5.497 1.00 89.06 267 SER A N 1
ATOM 1946 C CA . SER A 1 267 ? -9.200 -8.247 4.220 1.00 89.06 267 SER A CA 1
ATOM 1947 C C . SER A 1 267 ? -8.114 -7.167 4.324 1.00 89.06 267 SER A C 1
ATOM 1949 O O . SER A 1 267 ? -7.658 -6.648 3.298 1.00 89.06 267 SER A O 1
ATOM 1951 N N . MET A 1 268 ? -7.670 -6.810 5.535 1.00 90.38 268 MET A N 1
ATOM 1952 C CA . MET A 1 268 ? -6.633 -5.801 5.721 1.00 90.38 268 MET A CA 1
ATOM 1953 C C . MET A 1 268 ? -5.263 -6.359 5.312 1.00 90.38 268 MET A C 1
ATOM 1955 O O . MET A 1 268 ? -4.799 -7.350 5.861 1.00 90.38 268 MET A O 1
ATOM 1959 N N . GLY A 1 269 ? -4.598 -5.715 4.343 1.00 85.81 269 GLY A N 1
ATOM 1960 C CA . GLY A 1 269 ? -3.344 -6.242 3.779 1.00 85.81 269 GLY A CA 1
ATOM 1961 C C . GLY A 1 269 ? -2.263 -5.218 3.429 1.00 85.81 269 GLY A C 1
ATOM 1962 O O . GLY A 1 269 ? -1.209 -5.603 2.924 1.00 85.81 269 GLY A O 1
ATOM 1963 N N . CYS A 1 270 ? -2.485 -3.914 3.623 1.00 84.44 270 CYS A N 1
ATOM 1964 C CA . CYS A 1 270 ? -1.479 -2.887 3.333 1.00 84.44 270 CYS A CA 1
ATOM 1965 C C . CYS A 1 270 ? -1.638 -1.645 4.223 1.00 84.44 270 CYS A C 1
ATOM 1967 O O . CYS A 1 270 ? -2.669 -1.451 4.864 1.00 84.44 270 CYS A O 1
ATOM 1969 N N . ALA A 1 271 ? -0.624 -0.775 4.219 1.00 82.38 271 ALA A N 1
ATOM 1970 C CA . ALA A 1 271 ? -0.616 0.460 5.006 1.00 82.38 271 ALA A CA 1
ATOM 1971 C C . ALA A 1 271 ? -1.734 1.449 4.620 1.00 82.38 271 ALA A C 1
ATOM 1973 O O . ALA A 1 271 ? -2.198 2.215 5.459 1.00 82.38 271 ALA A O 1
ATOM 1974 N N . ALA A 1 272 ? -2.200 1.432 3.366 1.00 82.00 272 ALA A N 1
ATOM 1975 C CA . ALA A 1 272 ? -3.329 2.267 2.960 1.00 82.00 272 ALA A CA 1
ATOM 1976 C C . ALA A 1 272 ? -4.649 1.788 3.589 1.00 82.00 272 ALA A C 1
ATOM 1978 O O . ALA A 1 272 ? -5.471 2.617 3.974 1.00 82.00 272 ALA A O 1
ATOM 1979 N N . CYS A 1 273 ? -4.834 0.470 3.735 1.00 88.00 273 CYS A N 1
ATOM 1980 C CA . CYS A 1 273 ? -6.010 -0.085 4.401 1.00 88.00 273 CYS A CA 1
ATOM 1981 C C . CYS A 1 273 ? -6.014 0.291 5.894 1.00 88.00 273 CYS A C 1
ATOM 1983 O O . CYS A 1 273 ? -7.038 0.770 6.367 1.00 88.00 273 CYS A O 1
ATOM 1985 N N . ILE A 1 274 ? -4.861 0.181 6.579 1.00 90.62 274 ILE A N 1
ATOM 1986 C CA . ILE A 1 274 ? -4.664 0.645 7.972 1.00 90.62 274 ILE A CA 1
ATOM 1987 C C . ILE A 1 274 ? -5.139 2.095 8.112 1.00 90.62 274 ILE A C 1
ATOM 1989 O O . ILE A 1 274 ? -6.030 2.391 8.897 1.00 90.62 274 ILE A O 1
ATOM 1993 N N . ASN A 1 275 ? -4.631 2.999 7.268 1.00 87.31 275 ASN A N 1
ATOM 1994 C CA . ASN A 1 275 ? -4.994 4.416 7.345 1.00 87.31 275 ASN A CA 1
ATOM 1995 C C . ASN A 1 275 ? -6.488 4.673 7.114 1.00 87.31 275 ASN A C 1
ATOM 1997 O O . ASN A 1 275 ? -7.068 5.551 7.754 1.00 87.31 275 ASN A O 1
ATOM 2001 N N . LYS A 1 276 ? -7.116 3.935 6.190 1.00 90.38 276 LYS A N 1
ATOM 2002 C CA . LYS A 1 276 ? -8.553 4.063 5.917 1.00 90.38 276 LYS A CA 1
ATOM 2003 C C . LYS A 1 276 ? -9.382 3.571 7.106 1.00 90.38 276 LYS A C 1
ATOM 2005 O O . LYS A 1 276 ? -10.331 4.250 7.491 1.00 90.38 276 LYS A O 1
ATOM 2010 N N . ILE A 1 277 ? -9.003 2.444 7.705 1.00 93.94 277 ILE A N 1
ATOM 2011 C CA . ILE A 1 277 ? -9.661 1.879 8.889 1.00 93.94 277 ILE A CA 1
ATOM 2012 C C . ILE A 1 277 ? -9.489 2.814 10.088 1.00 93.94 277 ILE A C 1
ATOM 2014 O O . ILE A 1 277 ? -10.489 3.204 10.685 1.00 93.94 277 ILE A O 1
ATOM 2018 N N . ASP A 1 278 ? -8.269 3.277 10.367 1.00 94.00 278 ASP A N 1
ATOM 2019 C CA . ASP A 1 278 ? -7.986 4.230 11.447 1.00 94.00 278 ASP A CA 1
ATOM 2020 C C . ASP A 1 278 ? -8.815 5.507 11.298 1.00 94.00 278 ASP A C 1
ATOM 2022 O O . ASP A 1 278 ? -9.428 5.965 12.260 1.00 94.00 278 ASP A O 1
ATOM 2026 N N . SER A 1 279 ? -8.902 6.056 10.082 1.00 91.75 279 SER A N 1
ATOM 2027 C CA . SER A 1 279 ? -9.710 7.254 9.805 1.00 91.75 279 SER A CA 1
ATOM 2028 C C . SER A 1 279 ? -11.211 7.002 9.988 1.00 91.75 279 SER A C 1
ATOM 2030 O O . SER A 1 279 ? -11.934 7.876 10.455 1.00 91.75 279 SER A O 1
ATOM 2032 N N . THR A 1 280 ? -11.693 5.806 9.643 1.00 95.06 280 THR A N 1
ATOM 2033 C CA . THR A 1 280 ? -13.112 5.425 9.777 1.00 95.06 280 THR A CA 1
ATOM 2034 C C . THR A 1 280 ? -13.503 5.238 11.245 1.00 95.06 280 THR A C 1
ATOM 2036 O O . THR A 1 280 ? -14.561 5.697 11.682 1.00 95.06 280 THR A O 1
ATOM 2039 N N . ILE A 1 281 ? -12.621 4.604 12.019 1.00 96.62 281 ILE A N 1
ATOM 2040 C CA . ILE A 1 281 ? -12.783 4.376 13.456 1.00 96.62 281 ILE A CA 1
ATOM 2041 C C . ILE A 1 281 ? -12.729 5.706 14.210 1.00 96.62 281 ILE A C 1
ATOM 2043 O O . ILE A 1 281 ? -13.663 6.043 14.930 1.00 96.62 281 ILE A O 1
ATOM 2047 N N . THR A 1 282 ? -11.674 6.498 14.005 1.00 94.00 282 THR A N 1
ATOM 2048 C CA . THR A 1 282 ? -11.492 7.786 14.699 1.00 94.00 282 THR A CA 1
ATOM 2049 C C . THR A 1 282 ? -12.486 8.859 14.254 1.00 94.00 282 THR A C 1
ATOM 2051 O O . THR A 1 282 ? -12.788 9.768 15.020 1.00 94.00 282 THR A O 1
ATOM 2054 N N . GLY A 1 283 ? -13.047 8.746 13.047 1.00 93.75 283 GLY A N 1
ATOM 2055 C CA . GLY A 1 283 ? -14.137 9.598 12.568 1.00 93.75 283 GLY A CA 1
ATOM 2056 C C . GLY A 1 283 ? -15.519 9.242 13.133 1.00 93.75 283 GLY A C 1
ATOM 2057 O O . GLY A 1 283 ? -16.510 9.865 12.751 1.00 93.75 283 GLY A O 1
ATOM 2058 N N . SER A 1 284 ? -15.629 8.227 13.996 1.00 95.69 284 SER A N 1
ATOM 2059 C CA . SER A 1 284 ? -16.897 7.820 14.604 1.00 95.69 284 SER A CA 1
ATOM 2060 C C . SER A 1 284 ? -17.126 8.477 15.965 1.00 95.69 284 SER A C 1
ATOM 2062 O O . SER A 1 284 ? -16.231 8.556 16.800 1.00 95.69 284 SER A O 1
ATOM 2064 N N . ASN A 1 285 ? -18.357 8.941 16.194 1.00 94.50 285 ASN A N 1
ATOM 2065 C CA . ASN A 1 285 ? -18.746 9.581 17.450 1.00 94.50 285 ASN A CA 1
ATOM 2066 C C . ASN A 1 285 ? -18.607 8.599 18.623 1.00 94.50 285 ASN A C 1
ATOM 2068 O O . ASN A 1 285 ? -19.010 7.444 18.509 1.00 94.50 285 ASN A O 1
ATOM 2072 N N . GLY A 1 286 ? -18.056 9.071 19.743 1.00 92.75 286 GLY A N 1
ATOM 2073 C CA . GLY A 1 286 ? -17.865 8.265 20.956 1.00 92.75 286 GLY A CA 1
ATOM 2074 C C . GLY A 1 286 ? -16.571 7.441 20.994 1.00 92.75 286 GLY A C 1
ATOM 2075 O O . GLY A 1 286 ? -16.249 6.872 22.037 1.00 92.75 286 GLY A O 1
ATOM 2076 N N . VAL A 1 287 ? -15.794 7.414 19.904 1.00 95.50 287 VAL A N 1
ATOM 2077 C CA . VAL A 1 287 ? -14.466 6.786 19.874 1.00 95.50 287 VAL A CA 1
ATOM 2078 C C . VAL A 1 287 ? -13.409 7.791 20.339 1.00 95.50 287 VAL A C 1
ATOM 2080 O O . VAL A 1 287 ? -13.248 8.857 19.750 1.00 95.50 287 VAL A O 1
ATOM 2083 N N . LEU A 1 288 ? -12.677 7.453 21.401 1.00 91.94 288 LEU A N 1
ATOM 2084 C CA . LEU A 1 288 ? -11.588 8.271 21.945 1.00 91.94 288 LEU A CA 1
ATOM 2085 C C . LEU A 1 288 ? -10.291 8.097 21.157 1.00 91.94 288 LEU A C 1
ATOM 2087 O O . LEU A 1 288 ? -9.543 9.047 20.931 1.00 91.94 288 LEU A O 1
ATOM 2091 N N . SER A 1 289 ? -9.988 6.852 20.806 1.00 91.62 289 SER A N 1
ATOM 2092 C CA . SER A 1 289 ? -8.722 6.454 20.207 1.00 91.62 289 SER A CA 1
ATOM 2093 C C . SER A 1 289 ? -8.952 5.219 19.342 1.00 91.62 289 SER A C 1
ATOM 2095 O O . SER A 1 289 ? -9.810 4.401 19.656 1.00 91.62 289 SER A O 1
ATOM 2097 N N . GLY A 1 290 ? -8.221 5.095 18.236 1.00 92.94 290 GLY A N 1
ATOM 2098 C CA . GLY A 1 290 ? -8.313 3.957 17.328 1.00 92.94 290 GLY A CA 1
ATOM 2099 C C . GLY A 1 290 ? -6.978 3.721 16.638 1.00 92.94 290 GLY A C 1
ATOM 2100 O O . GLY A 1 290 ? -6.328 4.678 16.215 1.00 92.94 290 GLY A O 1
ATOM 2101 N N . ARG A 1 291 ? -6.546 2.462 16.565 1.00 93.62 291 ARG A N 1
ATOM 2102 C CA . ARG A 1 291 ? -5.330 2.038 15.864 1.00 93.62 291 ARG A CA 1
ATOM 2103 C C . ARG A 1 291 ? -5.521 0.673 15.231 1.00 93.62 291 ARG A C 1
ATOM 2105 O O . ARG A 1 291 ? -6.097 -0.215 15.850 1.00 93.62 291 ARG A O 1
ATOM 2112 N N . SER A 1 292 ? -4.942 0.477 14.058 1.00 94.56 292 SER A N 1
ATOM 2113 C CA . SER A 1 292 ? -4.931 -0.802 13.359 1.00 94.56 292 SER A CA 1
ATOM 2114 C C . SER A 1 292 ? -3.516 -1.269 13.026 1.00 94.56 292 SER A C 1
ATOM 2116 O O . SER A 1 292 ? -2.575 -0.481 12.911 1.00 94.56 292 SER A O 1
ATOM 2118 N N . TRP A 1 293 ? -3.338 -2.585 12.936 1.00 93.19 293 TRP A N 1
ATOM 2119 C CA . TRP A 1 293 ? -2.067 -3.237 12.621 1.00 93.19 293 TRP A CA 1
ATOM 2120 C C . TRP A 1 293 ? -2.294 -4.536 11.846 1.00 93.19 293 TRP A C 1
ATOM 2122 O O . TRP A 1 293 ? -3.326 -5.185 11.975 1.00 93.19 293 TRP A O 1
ATOM 2132 N N . LEU A 1 294 ? -1.332 -4.924 11.011 1.00 90.12 294 LEU A N 1
ATOM 2133 C CA . LEU A 1 294 ? -1.395 -6.183 10.262 1.00 90.12 294 LEU A CA 1
ATOM 2134 C C . LEU A 1 294 ? -0.988 -7.365 11.146 1.00 90.12 294 LEU A C 1
ATOM 2136 O O . LEU A 1 294 ? -0.061 -7.244 11.947 1.00 90.12 294 LEU A O 1
ATOM 2140 N N . ASN A 1 295 ? -1.653 -8.501 10.943 1.00 89.00 295 ASN A N 1
ATOM 2141 C CA . ASN A 1 295 ? -1.313 -9.780 11.554 1.00 89.00 295 ASN A CA 1
ATOM 2142 C C . ASN A 1 295 ? -0.603 -10.685 10.543 1.00 89.00 295 ASN A C 1
ATOM 2144 O O . ASN A 1 295 ? -0.917 -10.684 9.350 1.00 89.00 295 ASN A O 1
ATOM 2148 N N . ASP A 1 296 ? 0.344 -11.478 11.044 1.00 77.88 296 ASP A N 1
ATOM 2149 C CA . ASP A 1 296 ? 1.116 -12.412 10.223 1.00 77.88 296 ASP A CA 1
ATOM 2150 C C . ASP A 1 296 ? 0.388 -13.744 9.992 1.00 77.88 296 ASP A C 1
ATOM 2152 O O . ASP A 1 296 ? 0.473 -14.305 8.896 1.00 77.88 296 ASP A O 1
ATOM 2156 N N . ASP A 1 297 ? -0.314 -14.248 11.011 1.00 80.31 297 ASP A N 1
ATOM 2157 C CA . ASP A 1 297 ? -1.027 -15.524 10.968 1.00 80.31 297 ASP A CA 1
ATOM 2158 C C . ASP A 1 297 ? -2.219 -15.517 11.953 1.00 80.31 297 ASP A C 1
ATOM 2160 O O . ASP A 1 297 ? -1.991 -15.383 13.158 1.00 80.31 297 ASP A O 1
ATOM 2164 N N . PRO A 1 298 ? -3.479 -15.616 11.483 1.00 84.44 298 PRO A N 1
ATOM 2165 C CA . PRO A 1 298 ? -3.899 -15.660 10.081 1.00 84.44 298 PRO A CA 1
ATOM 2166 C C . PRO A 1 298 ? -3.595 -14.351 9.336 1.00 84.44 298 PRO A C 1
ATOM 2168 O O . PRO A 1 298 ? -3.502 -13.276 9.930 1.00 84.44 298 PRO A O 1
ATOM 2171 N N . LYS A 1 299 ? -3.445 -14.442 8.007 1.00 84.81 299 LYS A N 1
ATOM 2172 C CA . LYS A 1 299 ? -3.253 -13.261 7.153 1.00 84.81 299 LYS A CA 1
ATOM 2173 C C . LYS A 1 299 ? -4.455 -12.327 7.276 1.00 84.81 299 LYS A C 1
ATOM 2175 O O . LYS A 1 299 ? -5.580 -12.743 7.016 1.00 84.81 299 LYS A O 1
ATOM 2180 N N . GLY A 1 300 ? -4.186 -11.067 7.586 1.00 89.69 300 GLY A N 1
ATOM 2181 C CA . GLY A 1 300 ? -5.197 -10.032 7.728 1.00 89.69 300 GLY A CA 1
ATOM 2182 C C . GLY A 1 300 ? -4.653 -8.903 8.584 1.00 89.69 300 GLY A C 1
ATOM 2183 O O . GLY A 1 300 ? -3.445 -8.655 8.639 1.00 89.69 300 GLY A O 1
ATOM 2184 N N . GLY A 1 301 ? -5.530 -8.251 9.323 1.00 93.19 301 GLY A N 1
ATOM 2185 C CA . GLY A 1 301 ? -5.081 -7.403 10.403 1.00 93.19 301 GLY A CA 1
ATOM 2186 C C . GLY A 1 301 ? -6.169 -7.119 11.407 1.00 93.19 301 GLY A C 1
ATOM 2187 O O . GLY A 1 301 ? -7.298 -7.570 11.266 1.00 93.19 301 GLY A O 1
ATOM 2188 N N . ARG A 1 302 ? -5.799 -6.376 12.437 1.00 96.25 302 ARG A N 1
ATOM 2189 C CA . ARG A 1 302 ? -6.660 -6.054 13.559 1.00 96.25 302 ARG A CA 1
ATOM 2190 C C . ARG A 1 302 ? -6.772 -4.561 13.738 1.00 96.25 302 ARG A C 1
ATOM 2192 O O . ARG A 1 302 ? -5.896 -3.802 13.321 1.00 96.25 302 ARG A O 1
ATOM 2199 N N . ALA A 1 303 ? -7.852 -4.146 14.371 1.00 97.25 303 ALA A N 1
ATOM 2200 C CA . ALA A 1 303 ? -8.027 -2.784 14.823 1.00 97.25 303 ALA A CA 1
ATOM 2201 C C . ALA A 1 303 ? -8.493 -2.784 16.270 1.00 97.25 303 ALA A C 1
ATOM 2203 O O . ALA A 1 303 ? -9.381 -3.540 16.636 1.00 97.25 303 ALA A O 1
ATOM 2204 N N . ARG A 1 304 ? -7.918 -1.912 17.086 1.00 97.00 304 ARG A N 1
ATOM 2205 C CA . ARG A 1 304 ? -8.339 -1.673 18.460 1.00 97.00 304 ARG A CA 1
ATOM 2206 C C . ARG A 1 304 ? -8.768 -0.236 18.612 1.00 97.00 304 ARG A C 1
ATOM 2208 O O . ARG A 1 304 ? -8.092 0.667 18.114 1.00 97.00 304 ARG A O 1
ATOM 2215 N N . PHE A 1 305 ? -9.859 -0.024 19.326 1.00 97.00 305 PHE A N 1
ATOM 2216 C CA . PHE A 1 305 ? -10.336 1.311 19.628 1.00 97.00 305 PHE A CA 1
ATOM 2217 C C . PHE A 1 305 ? -10.954 1.396 21.015 1.00 97.00 305 PHE A C 1
ATOM 2219 O O . PHE A 1 305 ? -11.494 0.423 21.539 1.00 97.00 305 PHE A O 1
ATOM 2226 N N . ASP A 1 306 ? -10.836 2.581 21.602 1.00 95.38 306 ASP A N 1
ATOM 2227 C CA . ASP A 1 306 ? -11.314 2.879 22.941 1.00 95.38 306 ASP A CA 1
ATOM 2228 C C . ASP A 1 306 ? -12.568 3.747 22.839 1.00 95.38 306 ASP A C 1
ATOM 2230 O O . ASP A 1 306 ? -12.588 4.760 22.135 1.00 95.38 306 ASP A O 1
ATOM 2234 N N . ILE A 1 307 ? -13.611 3.358 23.561 1.00 95.75 307 ILE A N 1
ATOM 2235 C CA . ILE A 1 307 ? -14.914 4.017 23.608 1.00 95.75 307 ILE A CA 1
ATOM 2236 C C . ILE A 1 307 ? -15.096 4.641 24.990 1.00 95.75 307 ILE A C 1
ATOM 2238 O O . ILE A 1 307 ? -14.716 4.051 26.006 1.00 95.75 307 ILE A O 1
ATOM 2242 N N . ALA A 1 308 ? -15.720 5.815 25.030 1.00 92.38 308 ALA A N 1
ATOM 2243 C CA . ALA A 1 308 ? -16.256 6.404 26.251 1.00 92.38 308 ALA A CA 1
ATOM 2244 C C . ALA A 1 308 ? -17.754 6.652 26.090 1.00 92.38 308 ALA A C 1
ATOM 2246 O O . ALA A 1 308 ? -18.174 7.334 25.155 1.00 92.38 308 ALA A O 1
ATOM 2247 N N . ALA A 1 309 ? -18.546 6.112 27.013 1.00 93.88 309 ALA A N 1
ATOM 2248 C CA . ALA A 1 309 ? -19.996 6.225 26.979 1.00 93.88 309 ALA A CA 1
ATOM 2249 C C . ALA A 1 309 ? -20.603 6.333 28.387 1.00 93.88 309 ALA A C 1
ATOM 2251 O O . ALA A 1 309 ? -19.923 6.157 29.405 1.00 93.88 309 ALA A O 1
ATOM 2252 N N . ASN A 1 310 ? -21.898 6.650 28.447 1.00 93.62 310 ASN A N 1
ATOM 2253 C CA . ASN A 1 310 ? -22.619 6.820 29.709 1.00 93.62 310 ASN A CA 1
ATOM 2254 C C . ASN A 1 310 ? -23.257 5.515 30.191 1.00 93.62 310 ASN A C 1
ATOM 2256 O O . ASN A 1 310 ? -23.409 5.323 31.399 1.00 93.62 310 ASN A O 1
ATOM 2260 N N . SER A 1 311 ? -23.615 4.632 29.258 1.00 94.75 311 SER A N 1
ATOM 2261 C CA . SER A 1 311 ? -24.242 3.338 29.515 1.00 94.75 311 SER A CA 1
ATOM 2262 C C . SER A 1 311 ? -23.569 2.211 28.716 1.00 94.75 311 SER A C 1
ATOM 2264 O O . SER A 1 311 ? -22.833 2.462 27.763 1.00 94.75 311 SER A O 1
ATOM 2266 N N . ILE A 1 312 ? -23.811 0.955 29.105 1.00 94.94 312 ILE A N 1
ATOM 2267 C CA . ILE A 1 312 ? -23.349 -0.226 28.348 1.00 94.94 312 ILE A CA 1
ATOM 2268 C C . ILE A 1 312 ? -24.116 -0.354 27.021 1.00 94.94 312 ILE A C 1
ATOM 2270 O O . ILE A 1 312 ? -23.552 -0.798 26.022 1.00 94.94 312 ILE A O 1
ATOM 2274 N N . ASP A 1 313 ? -25.379 0.074 26.989 1.00 96.12 313 ASP A N 1
ATOM 2275 C CA . ASP A 1 313 ? -26.191 0.064 25.771 1.00 96.12 313 ASP A CA 1
ATOM 2276 C C . ASP A 1 313 ? -25.617 1.029 24.722 1.00 96.12 313 ASP A C 1
ATOM 2278 O O . ASP A 1 313 ? -25.470 0.653 23.558 1.00 96.12 313 ASP A O 1
ATOM 2282 N N . ASP A 1 314 ? -25.159 2.210 25.154 1.00 95.69 314 ASP A N 1
ATOM 2283 C CA . ASP A 1 314 ? -24.463 3.183 24.303 1.00 95.69 314 ASP A CA 1
ATOM 2284 C C . ASP A 1 314 ? -23.168 2.583 23.722 1.00 95.69 314 ASP A C 1
ATOM 2286 O O . ASP A 1 314 ? -22.847 2.798 22.554 1.00 95.69 314 ASP A O 1
ATOM 2290 N N . VAL A 1 315 ? -22.415 1.806 24.519 1.00 96.12 315 VAL A N 1
ATOM 2291 C CA . VAL A 1 315 ? -21.200 1.116 24.044 1.00 96.12 315 VAL A CA 1
ATOM 2292 C C . VAL A 1 315 ? -21.551 0.163 22.903 1.00 96.12 315 VAL A C 1
ATOM 2294 O O . VAL A 1 315 ? -20.894 0.189 21.864 1.00 96.12 315 VAL A O 1
ATOM 2297 N N . ASN A 1 316 ? -22.602 -0.644 23.060 1.00 97.12 316 ASN A N 1
ATOM 2298 C CA . ASN A 1 316 ? -23.042 -1.581 22.026 1.00 97.12 316 ASN A CA 1
ATOM 2299 C C . ASN A 1 316 ? -23.516 -0.862 20.753 1.00 97.12 316 ASN A C 1
ATOM 2301 O O . ASN A 1 316 ? -23.224 -1.322 19.646 1.00 97.12 316 ASN A O 1
ATOM 2305 N N . GLU A 1 317 ? -24.200 0.277 20.886 1.00 97.38 317 GLU A N 1
ATOM 2306 C CA . GLU A 1 317 ? -24.616 1.102 19.747 1.00 97.38 317 GLU A CA 1
ATOM 2307 C C . GLU A 1 317 ? -23.411 1.695 19.000 1.00 97.38 317 GLU A C 1
ATOM 2309 O O . GLU A 1 317 ? -23.340 1.610 17.770 1.00 97.38 317 GLU A O 1
ATOM 2314 N N . ILE A 1 318 ? -22.415 2.215 19.729 1.00 97.25 318 ILE A N 1
ATOM 2315 C CA . ILE A 1 318 ? -21.173 2.740 19.144 1.00 97.25 318 ILE A CA 1
ATOM 2316 C C . ILE A 1 318 ? -20.408 1.627 18.423 1.00 97.25 318 ILE A C 1
ATOM 2318 O O . ILE A 1 318 ? -19.996 1.826 17.279 1.00 97.25 318 ILE A O 1
ATOM 2322 N N . ILE A 1 319 ? -20.257 0.446 19.038 1.00 98.00 319 ILE A N 1
ATOM 2323 C CA . ILE A 1 319 ? -19.606 -0.717 18.410 1.00 98.00 319 ILE A CA 1
ATOM 2324 C C . ILE A 1 319 ? -20.308 -1.068 17.103 1.00 98.00 319 ILE A C 1
ATOM 2326 O O . ILE A 1 319 ? -19.650 -1.192 16.070 1.00 98.00 319 ILE A O 1
ATOM 2330 N N . LYS A 1 320 ? -21.639 -1.182 17.128 1.00 97.88 320 LYS A N 1
ATOM 2331 C CA . LYS A 1 320 ? -22.436 -1.509 15.944 1.00 97.88 320 LYS A CA 1
ATOM 2332 C C . LYS A 1 320 ? -22.243 -0.475 14.832 1.00 97.88 320 LYS A C 1
ATOM 2334 O O . LYS A 1 320 ? -21.979 -0.859 13.697 1.00 97.88 320 LYS A O 1
ATOM 2339 N N . SER A 1 321 ? -22.294 0.817 15.164 1.00 97.56 321 SER A N 1
ATOM 2340 C CA . SER A 1 321 ? -22.056 1.913 14.214 1.00 97.56 321 SER A CA 1
ATOM 2341 C C . SER A 1 321 ? -20.640 1.874 13.621 1.00 97.56 321 SER A C 1
ATOM 2343 O O . SER A 1 321 ? -20.462 2.095 12.424 1.00 97.56 321 SER A O 1
ATOM 2345 N N . VAL A 1 322 ? -19.610 1.607 14.433 1.00 97.62 322 VAL A N 1
ATOM 2346 C CA . VAL A 1 322 ? -18.224 1.502 13.945 1.00 97.62 322 VAL A CA 1
ATOM 2347 C C . VAL A 1 322 ? -18.072 0.304 13.009 1.00 97.62 322 VAL A C 1
ATOM 2349 O O . VAL A 1 322 ? -17.522 0.463 11.921 1.00 97.62 322 VAL A O 1
ATOM 2352 N N . VAL A 1 323 ? -18.592 -0.867 13.387 1.00 98.06 323 VAL A N 1
ATOM 2353 C CA . VAL A 1 323 ? -18.555 -2.086 12.561 1.00 98.06 323 VAL A CA 1
ATOM 2354 C C . VAL A 1 323 ? -19.257 -1.859 11.223 1.00 98.06 323 VAL A C 1
ATOM 2356 O O . VAL A 1 323 ? -18.675 -2.147 10.183 1.00 98.06 323 VAL A O 1
ATOM 2359 N N . GLU A 1 324 ? -20.449 -1.257 11.225 1.00 97.56 324 GLU A N 1
ATOM 2360 C CA . GLU A 1 324 ? -21.204 -0.953 10.004 1.00 97.56 324 GLU A CA 1
ATOM 2361 C C . GLU A 1 324 ? -20.448 0.010 9.074 1.00 97.56 324 GLU A C 1
ATOM 2363 O O . GLU A 1 324 ? -20.414 -0.190 7.861 1.00 97.56 324 GLU A O 1
ATOM 2368 N N . LYS A 1 325 ? -19.770 1.027 9.620 1.00 96.69 325 LYS A N 1
ATOM 2369 C CA . LYS A 1 325 ? -18.946 1.951 8.819 1.00 96.69 325 LYS A CA 1
ATOM 2370 C C . LYS A 1 325 ? -17.686 1.301 8.256 1.00 96.69 325 LYS A C 1
ATOM 2372 O O . LYS A 1 325 ? -17.273 1.633 7.141 1.00 96.69 325 LYS A O 1
ATOM 2377 N N . VAL A 1 326 ? -17.044 0.422 9.024 1.00 95.94 326 VAL A N 1
ATOM 2378 C CA . VAL A 1 326 ? -15.850 -0.311 8.581 1.00 95.94 326 VAL A CA 1
ATOM 2379 C C . VAL A 1 326 ? -16.232 -1.307 7.482 1.00 95.94 326 VAL A C 1
ATOM 2381 O O . VAL A 1 326 ? -15.589 -1.316 6.429 1.00 95.94 326 VAL A O 1
ATOM 2384 N N . ASP A 1 327 ? -17.334 -2.037 7.654 1.00 95.38 327 ASP A N 1
ATOM 2385 C CA . ASP A 1 327 ? -17.873 -2.949 6.640 1.00 95.38 327 ASP A CA 1
ATOM 2386 C C . ASP A 1 327 ? -18.320 -2.189 5.379 1.00 95.38 327 ASP A C 1
ATOM 2388 O O . ASP A 1 327 ? -17.876 -2.491 4.270 1.00 95.38 327 ASP A O 1
ATOM 2392 N N . GLY A 1 328 ? -19.053 -1.082 5.546 1.00 93.25 328 GLY A N 1
ATOM 2393 C CA . GLY A 1 328 ? -19.441 -0.171 4.462 1.00 93.25 328 GLY A CA 1
ATOM 2394 C C . GLY A 1 328 ? -18.259 0.490 3.738 1.00 93.25 328 GLY A C 1
ATOM 2395 O O . GLY A 1 328 ? -18.393 0.938 2.600 1.00 93.25 328 GLY A O 1
ATOM 2396 N N . SER A 1 329 ? -17.070 0.504 4.350 1.00 91.19 329 SER A N 1
ATOM 2397 C CA . SER A 1 329 ? -15.818 0.945 3.718 1.00 91.19 329 SER A CA 1
ATOM 2398 C C . SER A 1 329 ? -15.132 -0.143 2.880 1.00 91.19 329 SER A C 1
ATOM 2400 O O . SER A 1 329 ? -14.058 0.113 2.313 1.00 91.19 329 SER A O 1
ATOM 2402 N N . GLY A 1 330 ? -15.743 -1.329 2.788 1.00 90.44 330 GLY A N 1
ATOM 2403 C CA . GLY A 1 330 ? -15.253 -2.501 2.070 1.00 90.44 330 GLY A CA 1
ATOM 2404 C C . GLY A 1 330 ? -14.341 -3.403 2.905 1.00 90.44 330 GLY A C 1
ATOM 2405 O O . GLY A 1 330 ? -13.535 -4.135 2.327 1.00 90.44 330 GLY A O 1
ATOM 2406 N N . PHE A 1 331 ? -14.414 -3.326 4.237 1.00 92.94 331 PHE A N 1
ATOM 2407 C CA . PHE A 1 331 ? -13.605 -4.135 5.150 1.00 92.94 331 PHE A CA 1
ATOM 2408 C C . PHE A 1 331 ? -14.505 -4.983 6.054 1.00 92.94 331 PHE A C 1
ATOM 2410 O O . PHE A 1 331 ? -14.821 -4.542 7.158 1.00 92.94 331 PHE A O 1
ATOM 2417 N N . PRO A 1 332 ? -14.897 -6.198 5.625 1.00 94.12 332 PRO A N 1
ATOM 2418 C CA . PRO A 1 332 ? -15.643 -7.096 6.497 1.00 94.12 332 PRO A CA 1
ATOM 2419 C C . PRO A 1 332 ? -14.824 -7.355 7.757 1.00 94.12 332 PRO A C 1
ATOM 2421 O O . PRO A 1 332 ? -13.651 -7.733 7.674 1.00 94.12 332 PRO A O 1
ATOM 2424 N N . CYS A 1 333 ? -15.432 -7.114 8.913 1.00 96.62 333 CYS A N 1
ATOM 2425 C CA . CYS A 1 333 ? -14.771 -7.216 10.202 1.00 96.62 333 CYS A CA 1
ATOM 2426 C C . CYS A 1 333 ? -15.622 -7.990 11.209 1.00 96.62 333 CYS A C 1
ATOM 2428 O O . CYS A 1 333 ? -16.846 -8.077 11.096 1.00 96.62 333 CYS A O 1
ATOM 2430 N N . ARG A 1 334 ? -14.957 -8.578 12.201 1.00 97.44 334 ARG A N 1
ATOM 2431 C CA . ARG A 1 334 ? -15.583 -9.320 13.295 1.00 97.44 334 ARG A CA 1
ATOM 2432 C C . ARG A 1 334 ? -15.060 -8.792 14.622 1.00 97.44 334 ARG A C 1
ATOM 2434 O O . ARG A 1 334 ? -13.860 -8.613 14.778 1.00 97.44 334 ARG A O 1
ATOM 2441 N N . VAL A 1 335 ? -15.949 -8.571 15.585 1.00 97.88 335 VAL A N 1
ATOM 2442 C CA . VAL A 1 335 ? -15.548 -8.216 16.954 1.00 97.88 335 VAL A CA 1
ATOM 2443 C C . VAL A 1 335 ? -14.956 -9.457 17.627 1.00 97.88 335 VAL A C 1
ATOM 2445 O O . VAL A 1 335 ? -15.635 -10.483 17.710 1.00 97.88 335 VAL A O 1
ATOM 2448 N N . GLU A 1 336 ? -13.700 -9.384 18.069 1.00 96.56 336 GLU A N 1
ATOM 2449 C CA . GLU A 1 336 ? -13.040 -10.468 18.809 1.00 96.56 336 GLU A CA 1
ATOM 2450 C C . GLU A 1 336 ? -13.214 -10.306 20.316 1.00 96.56 336 GLU A C 1
ATOM 2452 O O . GLU A 1 336 ? -13.661 -11.235 20.988 1.00 96.56 336 GLU A O 1
ATOM 2457 N N . THR A 1 337 ? -12.869 -9.132 20.845 1.00 96.31 337 THR A N 1
ATOM 2458 C CA . THR A 1 337 ? -12.876 -8.857 22.284 1.00 96.31 337 THR A CA 1
ATOM 2459 C C . THR A 1 337 ? -13.522 -7.509 22.577 1.00 96.31 337 THR A C 1
ATOM 2461 O O . THR A 1 337 ? -13.417 -6.550 21.806 1.00 96.31 337 THR A O 1
ATOM 2464 N N . VAL A 1 338 ? -14.233 -7.459 23.703 1.00 96.94 338 VAL A N 1
ATOM 2465 C CA . VAL A 1 338 ? -14.831 -6.245 24.261 1.00 96.94 338 VAL A CA 1
ATOM 2466 C C . VAL A 1 338 ? -14.491 -6.225 25.745 1.00 96.94 338 VAL A C 1
ATOM 2468 O O . VAL A 1 338 ? -15.133 -6.899 26.549 1.00 96.94 338 VAL A O 1
ATOM 2471 N N . ASP A 1 339 ? -13.472 -5.452 26.098 1.00 95.81 339 ASP A N 1
ATOM 2472 C CA . ASP A 1 339 ? -13.022 -5.281 27.474 1.00 95.81 339 ASP A CA 1
ATOM 2473 C C . ASP A 1 339 ? -13.667 -4.021 28.055 1.00 95.81 339 ASP A C 1
ATOM 2475 O O . ASP A 1 339 ? -13.222 -2.893 27.819 1.00 95.81 339 ASP A O 1
ATOM 2479 N N . VAL A 1 340 ? -14.757 -4.204 28.802 1.00 95.06 340 VAL A N 1
ATOM 2480 C CA . VAL A 1 340 ? -15.464 -3.106 29.472 1.00 95.06 340 VAL A CA 1
ATOM 2481 C C . VAL A 1 340 ? -14.774 -2.792 30.798 1.00 95.06 340 VAL A C 1
ATOM 2483 O O . VAL A 1 340 ? -14.689 -3.637 31.687 1.00 95.06 340 VAL A O 1
ATOM 2486 N N . VAL A 1 341 ? -14.303 -1.556 30.944 1.00 90.00 341 VAL A N 1
ATOM 2487 C CA . VAL A 1 341 ? -13.710 -1.024 32.171 1.00 90.00 341 VAL A CA 1
ATOM 2488 C C . VAL A 1 341 ? -14.712 -0.071 32.816 1.00 90.00 341 VAL A C 1
ATOM 2490 O O . VAL A 1 341 ? -14.891 1.072 32.383 1.00 90.00 341 VAL A O 1
ATOM 2493 N N . ASP A 1 342 ? -15.367 -0.543 33.873 1.00 85.06 342 ASP A N 1
ATOM 2494 C CA . ASP A 1 342 ? -16.225 0.294 34.706 1.00 85.06 342 ASP A CA 1
ATOM 2495 C C . ASP A 1 342 ? -15.350 1.217 35.566 1.00 85.06 342 ASP A C 1
ATOM 2497 O O . ASP A 1 342 ? -14.565 0.755 36.395 1.00 85.06 342 ASP A O 1
ATOM 2501 N N . LYS A 1 343 ? -15.438 2.531 35.329 1.00 75.88 343 LYS A N 1
ATOM 2502 C CA . LYS A 1 343 ? -14.637 3.544 36.035 1.00 75.88 343 LYS A CA 1
ATOM 2503 C C . LYS A 1 343 ? -15.360 4.138 37.241 1.00 75.88 343 LYS A C 1
ATOM 2505 O O . LYS A 1 343 ? -14.908 5.158 37.764 1.00 75.88 343 LYS A O 1
ATOM 2510 N N . ARG A 1 344 ? -16.475 3.550 37.690 1.00 72.00 344 ARG A N 1
ATOM 2511 C CA . ARG A 1 344 ? -17.166 4.028 38.893 1.00 72.00 344 ARG A CA 1
ATOM 2512 C C . ARG A 1 344 ? -16.182 4.088 40.077 1.00 72.00 344 ARG A C 1
ATOM 2514 O O . ARG A 1 344 ? -15.519 3.087 40.348 1.00 72.00 344 ARG A O 1
ATOM 2521 N N . PRO A 1 345 ? -16.043 5.247 40.753 1.00 64.06 345 PRO A N 1
ATOM 2522 C CA . PRO A 1 345 ? -15.218 5.338 41.949 1.00 64.06 345 PRO A CA 1
ATOM 2523 C C . PRO A 1 345 ? -15.781 4.374 42.998 1.00 64.06 345 PRO A C 1
ATOM 2525 O O . PRO A 1 345 ? -16.977 4.422 43.290 1.00 64.06 345 PRO A O 1
ATOM 2528 N N . VAL A 1 346 ? -14.919 3.469 43.473 1.00 48.50 346 VAL A N 1
ATOM 2529 C CA . VAL A 1 346 ? -15.205 2.515 44.558 1.00 48.50 346 VAL A CA 1
ATOM 2530 C C . VAL A 1 346 ? -15.391 3.263 45.871 1.00 48.50 346 VAL A C 1
ATOM 2532 O O . VAL A 1 346 ? -14.591 4.196 46.120 1.00 48.50 346 VAL A O 1
#

pLDDT: mean 70.81, std 22.31, range [29.2, 98.06]

Secondary structure (DSSP, 8-state):
-------PPPP--------------------S--------------------------------------------------S-TTSHHHHHHHHHHHHHHHHHHHIIIIISSGGGTTSHHHH-TTS-------TTHHHHHHHHHHHHHHHHHHHHHHHHHHHHHHHHHHHHH-----SHHHHHGGGHHHHHHHHHHHHHHT---S-GGGHHHHHHHHHHHHHHHTHHHHHHHHHHHHHHHHHHHHTT-------SEEEEEEEEETT--SHHHHHHHHHHHHTSTTEEEEEEEEETTTTEEEEEEEEEESSHHHHHHHHHHHHHHHHHTT---EEEEEEEEE----

Organism: NCBI:txid265543

Radius of gyration: 33.51 Å; chains: 1; bounding box: 78×56×125 Å

InterPro domains:
  IPR006121 Heavy metal-associated domain, HMA [cd00371] (262-334)